Protein AF-A0A2J6RUK3-F1 (afdb_monomer_lite)

Secondary structure (DSSP, 8-state):
-----SSTTTTTHHHHHHHHTTS---SSHHHH-GGGTT---SPPS-GGG----HHHHHHHHHHHHEEEETTEEEES-GGGB-TT--HHHHHHHHHTT--SSSSS--SSPB---HHHHHHHS-S-PPPPTT-HHHHHHHIIIIIHHHHHHHHHS--S---PPPHHHH---TT-HHHHHTHHHHHHHHHHHHHHHHHHHHHHHHHHHHHHHHHHHHHHHHHHHHHHHHHHHHHHT--HHHHHHHHHHHHH-S--------------------

pLDDT: mean 77.85, std 15.59, range [32.22, 93.81]

Radius of gyration: 31.45 Å; chains: 1; bounding box: 88×43×85 Å

Structure (mmCIF, N/CA/C/O backbone):
data_AF-A0A2J6RUK3-F1
#
_entry.id   AF-A0A2J6RUK3-F1
#
loop_
_atom_site.group_PDB
_atom_site.id
_atom_site.type_symbol
_atom_site.label_atom_id
_atom_site.label_alt_id
_atom_site.label_comp_id
_atom_site.label_asym_id
_atom_site.label_entity_id
_atom_site.label_seq_id
_atom_site.pdbx_PDB_ins_code
_atom_site.Cartn_x
_atom_site.Cartn_y
_atom_site.Cartn_z
_atom_site.occupancy
_atom_site.B_iso_or_equiv
_atom_site.auth_seq_id
_atom_site.auth_comp_id
_atom_site.auth_asym_id
_atom_site.auth_atom_id
_atom_site.pdbx_PDB_model_num
ATOM 1 N N . MET A 1 1 ? -14.364 -22.422 -22.890 1.00 35.06 1 MET A N 1
ATOM 2 C CA . MET A 1 1 ? -13.787 -22.400 -24.252 1.00 35.06 1 MET A CA 1
ATOM 3 C C . MET A 1 1 ? -12.376 -21.847 -24.161 1.00 35.06 1 MET A C 1
ATOM 5 O O . MET A 1 1 ? -12.194 -20.772 -23.613 1.00 35.06 1 MET A O 1
ATOM 9 N N . ARG A 1 2 ? -11.386 -22.635 -24.589 1.00 38.06 2 ARG A N 1
ATOM 10 C CA . ARG A 1 2 ? -9.957 -22.298 -24.569 1.00 38.06 2 ARG A CA 1
ATOM 11 C C . ARG A 1 2 ? -9.641 -21.378 -25.752 1.00 38.06 2 ARG A C 1
ATOM 13 O O . ARG A 1 2 ? -9.783 -21.828 -26.883 1.00 38.06 2 ARG A O 1
ATOM 20 N N . MET A 1 3 ? -9.160 -20.160 -25.508 1.00 32.22 3 MET A N 1
ATOM 21 C CA . MET A 1 3 ? -8.346 -19.439 -26.491 1.00 32.22 3 MET A CA 1
ATOM 22 C C . MET A 1 3 ? -6.883 -19.609 -26.096 1.00 32.22 3 MET A C 1
ATOM 24 O O . MET A 1 3 ? -6.416 -19.094 -25.085 1.00 32.22 3 MET A O 1
ATOM 28 N N . LYS A 1 4 ? -6.206 -20.446 -26.877 1.00 44.91 4 LYS A N 1
ATOM 29 C CA . LYS A 1 4 ? -4.791 -20.776 -26.799 1.00 44.91 4 LYS A CA 1
ATOM 30 C C . LYS A 1 4 ? -4.083 -20.004 -27.924 1.00 44.91 4 LYS A C 1
ATOM 32 O O . LYS A 1 4 ? -4.378 -20.258 -29.082 1.00 44.91 4 LYS A O 1
ATOM 37 N N . TYR A 1 5 ? -3.144 -19.138 -27.532 1.00 50.84 5 TYR A N 1
ATOM 38 C CA . TYR A 1 5 ? -2.054 -18.524 -28.316 1.00 50.84 5 TYR A CA 1
ATOM 39 C C . TYR A 1 5 ? -2.397 -17.426 -29.341 1.00 50.84 5 TYR A C 1
ATOM 41 O O . TYR A 1 5 ? -3.080 -17.661 -30.331 1.00 50.84 5 TYR A O 1
ATOM 49 N N . PRO A 1 6 ? -1.777 -16.245 -29.144 1.00 43.47 6 PRO A N 1
ATOM 50 C CA . PRO A 1 6 ? -0.781 -15.794 -30.124 1.00 43.47 6 PRO A CA 1
ATOM 51 C C . PRO A 1 6 ? 0.589 -15.438 -29.506 1.00 43.47 6 PRO A C 1
ATOM 53 O O . PRO A 1 6 ? 1.409 -14.810 -30.159 1.00 43.47 6 PRO A O 1
ATOM 56 N N . PHE A 1 7 ? 0.880 -15.849 -28.265 1.00 47.09 7 PHE A N 1
ATOM 57 C CA . PHE A 1 7 ? 2.171 -15.545 -27.614 1.00 47.09 7 PHE A CA 1
ATOM 58 C C . PHE A 1 7 ? 3.307 -16.528 -27.955 1.00 47.09 7 PHE A C 1
ATOM 60 O O . PHE A 1 7 ? 4.478 -16.223 -27.755 1.00 47.09 7 PHE A O 1
ATOM 67 N N . ALA A 1 8 ? 2.987 -17.704 -28.507 1.00 43.88 8 ALA A N 1
ATOM 68 C CA . ALA A 1 8 ? 3.994 -18.716 -28.840 1.00 43.88 8 ALA A CA 1
ATOM 69 C C . ALA A 1 8 ? 4.833 -18.357 -30.081 1.00 43.88 8 ALA A C 1
ATOM 71 O O . ALA A 1 8 ? 5.965 -18.816 -30.198 1.00 43.88 8 ALA A O 1
ATOM 72 N N . LEU A 1 9 ? 4.319 -17.506 -30.980 1.00 41.09 9 LEU A N 1
ATOM 73 C CA . LEU A 1 9 ? 5.070 -17.080 -32.166 1.00 41.09 9 LEU A CA 1
ATOM 74 C C . LEU A 1 9 ? 6.156 -16.041 -31.823 1.00 41.09 9 LEU A C 1
ATOM 76 O O . LEU A 1 9 ? 7.163 -15.965 -32.517 1.00 41.09 9 LEU A O 1
ATOM 80 N N . LEU A 1 10 ? 6.000 -15.299 -30.718 1.00 48.12 10 LEU A N 1
ATOM 81 C CA . LEU A 1 10 ? 7.016 -14.356 -30.234 1.00 48.12 10 LEU A CA 1
ATOM 82 C C . LEU A 1 10 ? 8.183 -15.057 -29.511 1.00 48.12 10 LEU A C 1
ATOM 84 O O . LEU A 1 10 ? 9.286 -14.524 -29.464 1.00 48.12 10 LEU A O 1
ATOM 88 N N . LEU A 1 11 ? 7.963 -16.270 -28.988 1.00 45.72 11 LEU A N 1
ATOM 89 C CA . LEU A 1 11 ? 8.985 -17.067 -28.291 1.00 45.72 11 LEU A CA 1
ATOM 90 C C . LEU A 1 11 ? 9.885 -17.883 -29.230 1.00 45.72 11 LEU A C 1
ATOM 92 O O . LEU A 1 11 ? 10.925 -18.376 -28.804 1.00 45.72 11 LEU A O 1
ATOM 96 N N . LEU A 1 12 ? 9.517 -18.037 -30.504 1.00 41.25 12 LEU A N 1
ATOM 97 C CA . LEU A 1 12 ? 10.415 -18.647 -31.492 1.00 41.25 12 LEU A CA 1
ATOM 98 C C . LEU A 1 12 ? 11.393 -17.628 -32.089 1.00 41.25 12 LEU A C 1
ATOM 100 O O . LEU A 1 12 ? 12.483 -18.020 -32.485 1.00 41.25 12 LEU A O 1
ATOM 104 N N . LEU A 1 13 ? 11.071 -16.331 -32.039 1.00 43.88 13 LEU A N 1
ATOM 105 C CA . LEU A 1 13 ? 12.010 -15.253 -32.372 1.00 43.88 13 LEU A CA 1
ATOM 106 C C . LEU A 1 13 ? 13.007 -14.943 -31.239 1.00 43.88 13 LEU A C 1
ATOM 108 O O . LEU A 1 13 ? 14.009 -14.278 -31.479 1.00 43.88 13 LEU A O 1
ATOM 112 N N . SER A 1 14 ? 12.780 -15.427 -30.010 1.00 48.56 14 SER A N 1
ATOM 113 C CA . SER A 1 14 ? 13.697 -15.179 -28.887 1.00 48.56 14 SER A CA 1
ATOM 114 C C . SER A 1 14 ? 14.868 -16.161 -28.809 1.00 48.56 14 SER A C 1
ATOM 116 O O . SER A 1 14 ? 15.871 -15.846 -28.176 1.00 48.56 14 SER A O 1
ATOM 118 N N . ARG A 1 15 ? 14.791 -17.331 -29.463 1.00 44.47 15 ARG A N 1
ATOM 119 C CA . ARG A 1 15 ? 15.920 -18.281 -29.499 1.00 44.47 15 ARG A CA 1
ATOM 120 C C . ARG A 1 15 ? 17.049 -17.817 -30.419 1.00 44.47 15 ARG A C 1
ATOM 122 O O . ARG A 1 15 ? 18.208 -17.964 -30.045 1.00 44.47 15 ARG A O 1
ATOM 129 N N . ASP A 1 16 ? 16.723 -17.181 -31.542 1.00 40.62 16 ASP A N 1
ATOM 130 C CA . ASP A 1 16 ? 17.728 -16.610 -32.453 1.00 40.62 16 ASP A CA 1
ATOM 131 C C . ASP A 1 16 ? 18.355 -15.312 -31.911 1.00 40.62 16 ASP A C 1
ATOM 133 O O . ASP A 1 16 ? 19.470 -14.952 -32.286 1.00 40.62 16 ASP A O 1
ATOM 137 N N . ALA A 1 17 ? 17.699 -14.640 -30.957 1.00 45.25 17 ALA A N 1
ATOM 138 C CA . ALA A 1 17 ? 18.266 -13.476 -30.274 1.00 45.25 17 ALA A CA 1
ATOM 139 C C . ALA A 1 17 ? 19.460 -13.839 -29.366 1.00 45.25 17 ALA A C 1
ATOM 141 O O . ALA A 1 17 ? 20.349 -13.015 -29.152 1.00 45.25 17 ALA A O 1
ATOM 142 N N . VAL A 1 18 ? 19.533 -15.083 -28.871 1.00 46.75 18 VAL A N 1
ATOM 143 C CA . VAL A 1 18 ? 20.614 -15.532 -27.973 1.00 46.75 18 VAL A CA 1
ATOM 144 C C . VAL A 1 18 ? 21.947 -15.691 -28.708 1.00 46.75 18 VAL A C 1
ATOM 146 O O . VAL A 1 18 ? 22.994 -15.403 -28.137 1.00 46.75 18 VAL A O 1
ATOM 149 N N . ALA A 1 19 ? 21.932 -16.060 -29.991 1.00 42.09 19 ALA A N 1
ATOM 150 C CA . ALA A 1 19 ? 23.156 -16.144 -30.792 1.00 42.09 19 ALA A CA 1
ATOM 151 C C . ALA A 1 19 ? 23.713 -14.761 -31.194 1.00 42.09 19 ALA A C 1
ATOM 153 O O . ALA A 1 19 ? 24.894 -14.648 -31.515 1.00 42.09 19 ALA A O 1
ATOM 154 N N . LEU A 1 20 ? 22.892 -13.703 -31.142 1.00 45.34 20 LEU A N 1
ATOM 155 C CA . LEU A 1 20 ? 23.306 -12.325 -31.438 1.00 45.34 20 LEU A CA 1
ATOM 156 C C . LEU A 1 20 ? 23.803 -11.549 -30.207 1.00 45.34 20 LEU A C 1
ATOM 158 O O . LEU A 1 20 ? 24.512 -10.561 -30.373 1.00 45.34 20 LEU A O 1
ATOM 162 N N . LEU A 1 21 ? 23.515 -12.010 -28.984 1.00 51.34 21 LEU A N 1
ATOM 163 C CA . LEU A 1 21 ? 23.925 -11.343 -27.736 1.00 51.34 21 LEU A CA 1
ATOM 164 C C . LEU A 1 21 ? 25.445 -11.350 -27.479 1.00 51.34 21 LEU A C 1
ATOM 166 O O . LEU A 1 21 ? 25.917 -10.603 -26.627 1.00 51.34 21 LEU A O 1
ATOM 170 N N . HIS A 1 22 ? 26.216 -12.152 -28.222 1.00 50.59 22 HIS A N 1
ATOM 171 C CA . HIS A 1 22 ? 27.676 -12.231 -28.089 1.00 50.59 22 HIS A CA 1
ATOM 172 C C . HIS A 1 22 ? 28.445 -11.358 -29.105 1.00 50.59 22 HIS A C 1
ATOM 174 O O . HIS A 1 22 ? 29.666 -11.223 -29.000 1.00 50.59 22 HIS A O 1
ATOM 180 N N . ASN A 1 23 ? 27.751 -10.740 -30.070 1.00 54.28 23 ASN A N 1
ATOM 181 C CA . ASN A 1 23 ? 28.336 -9.776 -31.005 1.00 54.28 23 ASN A CA 1
ATOM 182 C C . ASN A 1 23 ? 27.990 -8.358 -30.533 1.00 54.28 23 ASN A C 1
ATOM 184 O O . ASN A 1 23 ? 26.964 -7.796 -30.911 1.00 54.28 23 ASN A O 1
ATOM 188 N N . GLY A 1 24 ? 28.846 -7.804 -29.670 1.00 61.97 24 GLY A N 1
ATOM 189 C CA . GLY A 1 24 ? 28.684 -6.499 -29.023 1.00 61.97 24 GLY A CA 1
ATOM 190 C C . GLY A 1 24 ? 28.687 -5.315 -29.990 1.00 61.97 24 GLY A C 1
ATOM 191 O O . GLY A 1 24 ? 29.694 -4.628 -30.141 1.00 61.97 24 GLY A O 1
ATOM 192 N N . ASN A 1 25 ? 27.549 -5.060 -30.631 1.00 79.88 25 ASN A N 1
ATOM 193 C CA . ASN A 1 25 ? 27.313 -3.845 -31.401 1.00 79.88 25 ASN A CA 1
ATOM 194 C C . ASN A 1 25 ? 25.911 -3.286 -31.132 1.00 79.88 25 ASN A C 1
ATOM 196 O O . ASN A 1 25 ? 25.139 -3.027 -32.055 1.00 79.88 25 ASN A O 1
ATOM 200 N N . PHE A 1 26 ? 25.560 -3.143 -29.853 1.00 82.38 26 PHE A N 1
ATOM 201 C CA . PHE A 1 26 ? 24.351 -2.419 -29.471 1.00 82.38 26 PHE A CA 1
ATOM 202 C C . PHE A 1 26 ? 24.568 -0.922 -29.697 1.00 82.38 26 PHE A C 1
ATOM 204 O O . PHE A 1 26 ? 25.650 -0.399 -29.427 1.00 82.38 26 PHE A O 1
ATOM 211 N N . THR A 1 27 ? 23.546 -0.222 -30.183 1.00 82.38 27 THR A N 1
ATOM 212 C CA . THR A 1 27 ? 23.566 1.246 -30.301 1.00 82.38 27 THR A CA 1
ATOM 213 C C . THR A 1 27 ? 22.721 1.897 -29.215 1.00 82.38 27 THR A C 1
ATOM 215 O O . THR A 1 27 ? 23.032 2.994 -28.753 1.00 82.38 27 THR A O 1
ATOM 218 N N . THR A 1 28 ? 21.688 1.193 -28.752 1.00 84.94 28 THR A N 1
ATOM 219 C CA . THR A 1 28 ? 20.790 1.624 -27.682 1.00 84.94 28 THR A CA 1
ATOM 220 C C . THR A 1 28 ? 20.489 0.476 -26.710 1.00 84.94 28 THR A C 1
ATOM 222 O O . THR A 1 28 ? 20.535 -0.690 -27.109 1.00 84.94 28 THR A O 1
ATOM 225 N N . PRO A 1 29 ? 20.133 0.757 -25.440 1.00 84.25 29 PRO A N 1
ATOM 226 C CA . PRO A 1 29 ? 19.713 -0.284 -24.494 1.00 84.25 29 PRO A CA 1
ATOM 227 C C . PRO A 1 29 ? 18.507 -1.102 -24.984 1.00 84.25 29 PRO A C 1
ATOM 229 O O . PRO A 1 29 ? 18.387 -2.281 -24.659 1.00 84.25 29 PRO A O 1
ATOM 232 N N . SER A 1 30 ? 17.639 -0.502 -25.807 1.00 83.88 30 SER A N 1
ATOM 233 C CA . SER A 1 30 ? 16.503 -1.183 -26.438 1.00 83.88 30 SER A CA 1
ATOM 234 C C . SER A 1 30 ? 16.897 -2.245 -27.467 1.00 83.88 30 SER A C 1
ATOM 236 O O . SER A 1 30 ? 16.097 -3.141 -27.723 1.00 83.88 30 SER A O 1
ATOM 238 N N . ASP A 1 31 ? 18.111 -2.181 -28.025 1.00 83.25 31 ASP A N 1
ATOM 239 C CA . ASP A 1 31 ? 18.618 -3.210 -28.944 1.00 83.25 31 ASP A CA 1
ATOM 240 C C . ASP A 1 31 ? 18.957 -4.503 -28.187 1.00 83.25 31 ASP A C 1
ATOM 242 O O . ASP A 1 31 ? 18.759 -5.602 -28.700 1.00 83.25 31 ASP A O 1
ATOM 246 N N . ALA A 1 32 ? 19.450 -4.370 -26.950 1.00 80.62 32 ALA A N 1
ATOM 247 C CA . ALA A 1 32 ? 19.745 -5.498 -26.069 1.00 80.62 32 ALA A CA 1
ATOM 248 C C . ALA A 1 32 ? 18.488 -6.000 -25.341 1.00 80.62 32 ALA A C 1
ATOM 250 O O . ALA A 1 32 ? 18.331 -7.199 -25.114 1.00 80.62 32 ALA A O 1
ATOM 251 N N . ILE A 1 33 ? 17.585 -5.084 -24.977 1.00 85.06 33 ILE A N 1
ATOM 252 C CA . ILE A 1 33 ? 16.366 -5.390 -24.233 1.00 85.06 33 ILE A CA 1
ATOM 253 C C . ILE A 1 33 ? 15.152 -4.946 -25.060 1.00 85.06 33 ILE A C 1
ATOM 255 O O . ILE A 1 33 ? 14.731 -3.791 -24.971 1.00 85.06 33 ILE A O 1
ATOM 259 N N . PRO A 1 34 ? 14.513 -5.852 -25.822 1.00 81.12 34 PRO A N 1
ATOM 260 C CA . PRO A 1 34 ? 13.440 -5.473 -26.745 1.00 81.12 34 PRO A CA 1
ATOM 261 C C . PRO A 1 34 ? 12.208 -4.895 -26.032 1.00 81.12 34 PRO A C 1
ATOM 263 O O . PRO A 1 34 ? 11.437 -4.148 -26.626 1.00 81.12 34 PRO A O 1
ATOM 266 N N . GLN A 1 35 ? 12.025 -5.194 -24.743 1.00 81.31 35 GLN A N 1
ATOM 267 C CA . GLN A 1 35 ? 10.942 -4.643 -23.919 1.00 81.31 35 GLN A CA 1
ATOM 268 C C . GLN A 1 35 ? 11.135 -3.156 -23.575 1.00 81.31 35 GLN A C 1
ATOM 270 O O . GLN A 1 35 ? 10.177 -2.510 -23.155 1.00 81.31 35 GLN A O 1
ATOM 275 N N . LEU A 1 36 ? 12.340 -2.601 -23.764 1.00 82.88 36 LEU A N 1
ATOM 276 C CA . LEU A 1 36 ? 12.611 -1.167 -23.617 1.00 82.88 36 LEU A CA 1
ATOM 277 C C . LEU A 1 36 ? 12.242 -0.370 -24.883 1.00 82.88 36 LEU A C 1
ATOM 279 O O . LEU A 1 36 ? 12.203 0.863 -24.848 1.00 82.88 36 LEU A O 1
ATOM 283 N N . ALA A 1 37 ? 11.950 -1.040 -26.003 1.00 81.31 37 ALA A N 1
ATOM 284 C CA . ALA A 1 37 ? 11.564 -0.366 -27.236 1.00 81.31 37 ALA A CA 1
ATOM 285 C C . ALA A 1 37 ? 10.202 0.337 -27.073 1.00 81.31 37 ALA A C 1
ATOM 287 O O . ALA A 1 37 ? 9.188 -0.286 -26.766 1.00 81.31 37 ALA A O 1
ATOM 288 N N . GLY A 1 38 ? 10.172 1.655 -27.296 1.00 76.88 38 GLY A N 1
ATOM 289 C CA . GLY A 1 38 ? 8.941 2.456 -27.233 1.00 76.88 38 GLY A CA 1
ATOM 290 C C . GLY A 1 38 ? 8.531 2.927 -25.832 1.00 76.88 38 GLY A C 1
ATOM 291 O O . GLY A 1 38 ? 7.418 3.430 -25.665 1.00 76.88 38 GLY A O 1
ATOM 292 N N . VAL A 1 39 ? 9.409 2.807 -24.831 1.00 80.25 39 VAL A N 1
ATOM 293 C CA . VAL A 1 39 ? 9.177 3.367 -23.490 1.00 80.25 39 VAL A CA 1
ATOM 294 C C . VAL A 1 39 ? 9.088 4.892 -23.574 1.00 80.25 39 VAL A C 1
ATOM 296 O O . VAL A 1 39 ? 9.999 5.572 -24.046 1.00 80.25 39 VAL A O 1
ATOM 299 N N . SER A 1 40 ? 7.973 5.454 -23.102 1.00 74.38 40 SER A N 1
ATOM 300 C CA . SER A 1 40 ? 7.792 6.906 -23.055 1.00 74.38 40 SER A CA 1
ATOM 301 C C . SER A 1 40 ? 8.661 7.513 -21.955 1.00 74.38 40 SER A C 1
ATOM 303 O O . SER A 1 40 ? 8.355 7.373 -20.772 1.00 74.38 40 SER A O 1
ATOM 305 N N . LEU A 1 41 ? 9.684 8.277 -22.345 1.00 72.19 41 LEU A N 1
ATOM 306 C CA . LEU A 1 41 ? 10.514 9.062 -21.421 1.00 72.19 41 LEU A CA 1
ATOM 307 C C . LEU A 1 41 ? 9.831 10.352 -20.929 1.00 72.19 41 LEU A C 1
ATOM 309 O O . LEU A 1 41 ? 10.367 11.062 -20.075 1.00 72.19 41 LEU A O 1
ATOM 313 N N . ALA A 1 42 ? 8.644 10.687 -21.435 1.00 72.25 42 ALA A N 1
ATOM 314 C CA . ALA A 1 42 ? 7.920 11.860 -20.959 1.00 72.25 42 ALA A CA 1
ATOM 315 C C . ALA A 1 42 ? 7.335 11.602 -19.555 1.00 72.25 42 ALA A C 1
ATOM 317 O O . ALA A 1 42 ? 6.731 10.547 -19.340 1.00 72.25 42 ALA A O 1
ATOM 318 N N . PRO A 1 43 ? 7.499 12.531 -18.593 1.00 69.56 43 PRO A N 1
ATOM 319 C CA . PRO A 1 43 ? 6.838 12.427 -17.297 1.00 69.56 43 PRO A CA 1
ATOM 320 C C . PRO A 1 43 ? 5.306 12.489 -17.459 1.00 69.56 43 PRO A C 1
ATOM 322 O O . PRO A 1 43 ? 4.801 13.056 -18.439 1.00 69.56 43 PRO A O 1
ATOM 325 N N . PRO A 1 44 ? 4.540 11.916 -16.515 1.00 71.25 44 PRO A N 1
ATOM 326 C CA . PRO A 1 44 ? 3.085 11.949 -16.565 1.00 71.25 44 PRO A CA 1
ATOM 327 C C . PRO A 1 44 ? 2.571 13.395 -16.540 1.00 71.25 44 PRO A C 1
ATOM 329 O O . PRO A 1 44 ? 2.933 14.187 -15.675 1.00 71.25 44 PRO A O 1
ATOM 332 N N . ARG A 1 45 ? 1.689 13.739 -17.490 1.00 67.62 45 ARG A N 1
ATOM 333 C CA . ARG A 1 45 ? 1.165 15.110 -17.651 1.00 67.62 45 ARG A CA 1
ATOM 334 C C . ARG A 1 45 ? 0.275 15.565 -16.486 1.00 67.62 45 ARG A C 1
ATOM 336 O O . ARG A 1 45 ? 0.191 16.763 -16.237 1.00 67.62 45 ARG A O 1
ATOM 343 N N . HIS A 1 46 ? -0.368 14.633 -15.769 1.00 77.00 46 HIS A N 1
ATOM 344 C CA . HIS A 1 46 ? -1.296 14.940 -14.672 1.00 77.00 46 HIS A CA 1
ATOM 345 C C . HIS A 1 46 ? -1.244 13.895 -13.537 1.00 77.00 46 HIS A C 1
ATOM 347 O O . HIS A 1 46 ? -2.004 12.923 -13.560 1.00 77.00 46 HIS A O 1
ATOM 353 N N . PRO A 1 47 ? -0.406 14.091 -12.504 1.00 73.56 47 PRO A N 1
ATOM 354 C CA . PRO A 1 47 ? -0.219 13.099 -11.439 1.00 73.56 47 PRO A CA 1
ATOM 355 C C . PRO A 1 47 ? -1.474 12.837 -10.589 1.00 73.56 47 PRO A C 1
ATOM 357 O O . PRO A 1 47 ? -1.676 11.722 -10.114 1.00 73.56 47 PRO A O 1
ATOM 360 N N . GLY A 1 48 ? -2.361 13.827 -10.433 1.00 76.44 48 GLY A N 1
ATOM 361 C CA . GLY A 1 48 ? -3.579 13.688 -9.620 1.00 76.44 48 GLY A CA 1
ATOM 362 C C . GLY A 1 48 ? -4.672 12.791 -10.221 1.00 76.44 48 GLY A C 1
ATOM 363 O O . GLY A 1 48 ? -5.528 12.296 -9.491 1.00 76.44 48 GLY A O 1
ATOM 364 N N . LEU A 1 49 ? -4.644 12.544 -11.536 1.00 79.06 49 LEU A N 1
ATOM 365 C CA . LEU A 1 49 ? -5.679 11.778 -12.251 1.00 79.06 49 LEU A CA 1
ATOM 366 C C . LEU A 1 49 ? -5.443 10.256 -12.246 1.00 79.06 49 LEU A C 1
ATOM 368 O O . LEU A 1 49 ? -6.228 9.513 -12.842 1.00 79.06 49 LEU A O 1
ATOM 372 N N . GLY A 1 50 ? -4.376 9.787 -11.588 1.00 72.06 50 GLY A N 1
ATOM 373 C CA . GLY A 1 50 ? -4.106 8.357 -11.431 1.00 72.06 50 GLY A CA 1
ATOM 374 C C . GLY A 1 50 ? -3.791 7.660 -12.753 1.00 72.06 50 GLY A C 1
ATOM 375 O O . GLY A 1 50 ? -4.434 6.679 -13.115 1.00 72.06 50 GLY A O 1
ATOM 376 N N . THR A 1 51 ? -2.851 8.195 -13.531 1.00 72.94 51 THR A N 1
ATOM 377 C CA . THR A 1 51 ? -2.455 7.627 -14.832 1.00 72.94 51 THR A CA 1
ATOM 378 C C . THR A 1 51 ? -1.111 6.905 -14.777 1.00 72.94 51 THR A C 1
ATOM 380 O O . THR A 1 51 ? -0.460 6.756 -15.811 1.00 72.94 51 THR A O 1
ATOM 383 N N . MET A 1 52 ? -0.650 6.500 -13.589 1.00 84.00 52 MET A N 1
ATOM 384 C CA . MET A 1 52 ? 0.631 5.810 -13.476 1.00 84.00 52 MET A CA 1
ATOM 385 C C . MET A 1 52 ? 0.503 4.382 -14.012 1.00 84.00 52 MET A C 1
ATOM 387 O O . MET A 1 52 ? -0.439 3.662 -13.686 1.00 84.00 52 MET A O 1
ATOM 391 N N . ASN A 1 53 ? 1.476 3.974 -14.821 1.00 85.69 53 ASN A N 1
ATOM 392 C CA . ASN A 1 53 ? 1.658 2.592 -15.238 1.00 85.69 53 ASN A CA 1
ATOM 393 C C . ASN A 1 53 ? 2.962 2.090 -14.604 1.00 85.69 53 ASN A C 1
ATOM 395 O O . ASN A 1 53 ? 4.042 2.505 -15.030 1.00 85.69 53 ASN A O 1
ATOM 399 N N . ILE A 1 54 ? 2.860 1.238 -13.576 1.00 84.69 54 ILE A N 1
ATOM 400 C CA . ILE A 1 54 ? 4.020 0.744 -12.813 1.00 84.69 54 ILE A CA 1
ATOM 401 C C . ILE A 1 54 ? 4.986 -0.011 -13.727 1.00 84.69 54 ILE A C 1
ATOM 403 O O . ILE A 1 54 ? 6.196 0.163 -13.607 1.00 84.69 54 ILE A O 1
ATOM 407 N N . THR A 1 55 ? 4.476 -0.781 -14.691 1.00 86.19 55 THR A N 1
ATOM 408 C CA . THR A 1 55 ? 5.317 -1.495 -15.658 1.00 86.19 55 THR A CA 1
ATOM 409 C C . THR A 1 55 ? 6.153 -0.519 -16.479 1.00 86.19 55 THR A C 1
ATOM 411 O O . THR A 1 55 ? 7.360 -0.700 -16.593 1.00 86.19 55 THR A O 1
ATOM 414 N N . ASN A 1 56 ? 5.551 0.562 -16.981 1.00 87.38 56 ASN A N 1
ATOM 415 C CA . ASN A 1 56 ? 6.280 1.590 -17.730 1.00 87.38 56 ASN A CA 1
ATOM 416 C C . ASN A 1 56 ? 7.320 2.317 -16.857 1.00 87.38 56 ASN A C 1
ATOM 418 O O . ASN A 1 56 ? 8.409 2.644 -17.313 1.00 87.38 56 ASN A O 1
ATOM 422 N N . CYS A 1 57 ? 7.001 2.533 -15.582 1.00 88.50 57 CYS A N 1
ATOM 423 C CA . CYS A 1 57 ? 7.919 3.114 -14.608 1.00 88.50 57 CYS A CA 1
ATOM 424 C C . CYS A 1 57 ? 9.132 2.231 -14.318 1.00 88.50 57 CYS A C 1
ATOM 426 O O . CYS A 1 57 ? 10.257 2.723 -14.287 1.00 88.50 57 CYS A O 1
ATOM 428 N N . CYS A 1 58 ? 8.916 0.927 -14.169 1.00 89.25 58 CYS A N 1
ATOM 429 C CA . CYS A 1 58 ? 9.992 -0.043 -14.015 1.00 89.25 58 CYS A CA 1
ATOM 430 C C . CYS A 1 58 ? 10.857 -0.129 -15.283 1.00 89.25 58 CYS A C 1
ATOM 432 O O . CYS A 1 58 ? 12.080 -0.095 -15.196 1.00 89.25 58 CYS A O 1
ATOM 434 N N . LEU A 1 59 ? 10.237 -0.142 -16.470 1.00 90.06 59 LEU A N 1
ATOM 435 C CA . LEU A 1 59 ? 10.960 -0.111 -17.745 1.00 90.06 59 LEU A CA 1
ATOM 436 C C . LEU A 1 59 ? 11.817 1.147 -17.892 1.00 90.06 59 LEU A C 1
ATOM 438 O O . LEU A 1 59 ? 12.954 1.070 -18.340 1.00 90.06 59 LEU A O 1
ATOM 442 N N . ARG A 1 60 ? 11.300 2.301 -17.468 1.00 90.31 60 ARG A N 1
ATOM 443 C CA . ARG A 1 60 ? 12.064 3.547 -17.450 1.00 90.31 60 ARG A CA 1
ATOM 444 C C . ARG A 1 60 ? 13.246 3.487 -16.483 1.00 90.31 60 ARG A C 1
ATOM 446 O O . ARG A 1 60 ? 14.327 3.933 -16.844 1.00 90.31 60 ARG A O 1
ATOM 453 N N . ALA A 1 61 ? 13.052 2.925 -15.291 1.00 90.88 61 ALA A N 1
ATOM 454 C CA . ALA A 1 61 ? 14.139 2.729 -14.335 1.00 90.88 61 ALA A CA 1
ATOM 455 C C . ALA A 1 61 ? 15.239 1.829 -14.923 1.00 90.88 61 ALA A C 1
ATOM 457 O O . ALA A 1 61 ? 16.417 2.122 -14.760 1.00 90.88 61 ALA A O 1
ATOM 458 N N . LEU A 1 62 ? 14.868 0.785 -15.672 1.00 90.00 62 LEU A N 1
ATOM 459 C CA . LEU A 1 62 ? 15.824 -0.056 -16.398 1.00 90.00 62 LEU A CA 1
ATOM 460 C C . LEU A 1 62 ? 16.567 0.707 -17.500 1.00 90.00 62 LEU A C 1
ATOM 462 O O . LEU A 1 62 ? 17.769 0.514 -17.660 1.00 90.00 62 LEU A O 1
ATOM 466 N N . THR A 1 63 ? 15.882 1.579 -18.244 1.00 90.62 63 THR A N 1
ATOM 467 C CA . THR A 1 63 ? 16.530 2.436 -19.248 1.00 90.62 63 THR A CA 1
ATOM 468 C C . THR A 1 63 ? 17.579 3.350 -18.618 1.00 90.62 63 THR A C 1
ATOM 470 O O . THR A 1 63 ? 18.642 3.525 -19.200 1.00 90.62 63 THR A O 1
ATOM 473 N N . ASP A 1 64 ? 17.307 3.903 -17.434 1.00 90.06 64 ASP A N 1
ATOM 474 C CA . ASP A 1 64 ? 18.258 4.762 -16.718 1.00 90.06 64 ASP A CA 1
ATOM 475 C C . ASP A 1 64 ? 19.387 3.944 -16.049 1.00 90.06 64 ASP A C 1
ATOM 477 O O . ASP A 1 64 ? 20.509 4.430 -15.898 1.00 90.06 64 ASP A O 1
ATOM 481 N N . ALA A 1 65 ? 19.120 2.685 -15.680 1.00 90.75 65 ALA A N 1
ATOM 482 C CA . ALA A 1 65 ? 20.099 1.787 -15.070 1.00 90.75 65 ALA A CA 1
ATOM 483 C C . ALA A 1 65 ? 21.181 1.316 -16.056 1.00 90.75 65 ALA A C 1
ATOM 485 O O . ALA A 1 65 ? 22.328 1.104 -15.652 1.00 90.75 65 ALA A O 1
ATOM 486 N N . PHE A 1 66 ? 20.841 1.148 -17.337 1.00 90.31 66 PHE A N 1
ATOM 487 C CA . PHE A 1 66 ? 21.743 0.623 -18.362 1.00 90.31 66 PHE A CA 1
ATOM 488 C C . PHE A 1 66 ? 22.140 1.683 -19.393 1.00 90.31 66 PHE A C 1
ATOM 490 O O . PHE A 1 66 ? 21.302 2.343 -19.995 1.00 90.31 66 PHE A O 1
ATOM 497 N N . ALA A 1 67 ? 23.435 1.773 -19.682 1.00 90.56 67 ALA A N 1
ATOM 498 C CA . ALA A 1 67 ? 23.972 2.549 -20.793 1.00 90.56 67 ALA A CA 1
ATOM 499 C C . ALA A 1 67 ? 24.755 1.638 -21.738 1.00 90.56 67 ALA A C 1
ATOM 501 O O . ALA A 1 67 ? 25.273 0.594 -21.343 1.00 90.56 67 ALA A O 1
ATOM 502 N N . VAL A 1 68 ? 24.869 2.040 -22.999 1.00 88.62 68 VAL A N 1
ATOM 503 C CA . VAL A 1 68 ? 25.703 1.330 -23.968 1.00 88.62 68 VAL A CA 1
ATOM 504 C C . VAL A 1 68 ? 27.041 2.050 -24.086 1.00 88.62 68 VAL A C 1
ATOM 506 O O . VAL A 1 68 ? 27.081 3.236 -24.409 1.00 88.62 68 VAL A O 1
ATOM 509 N N . GLN A 1 69 ? 28.138 1.340 -23.825 1.00 87.19 69 GLN A N 1
ATOM 510 C CA . GLN A 1 69 ? 29.500 1.845 -23.996 1.00 87.19 69 GLN A CA 1
ATOM 511 C C . GLN A 1 69 ? 30.285 0.885 -24.889 1.00 87.19 69 GLN A C 1
ATOM 513 O O . GLN A 1 69 ? 30.365 -0.309 -24.612 1.00 87.19 69 GLN A O 1
ATOM 518 N N . ASN A 1 70 ? 30.870 1.405 -25.972 1.00 85.56 70 ASN A N 1
ATOM 519 C CA . ASN A 1 70 ? 31.671 0.629 -26.930 1.00 85.56 70 ASN A CA 1
ATOM 520 C C . ASN A 1 70 ? 30.950 -0.613 -27.499 1.00 85.56 70 ASN A C 1
ATOM 522 O O . ASN A 1 70 ? 31.583 -1.639 -27.723 1.00 85.56 70 ASN A O 1
ATOM 526 N N . GLY A 1 71 ? 29.630 -0.531 -27.701 1.00 82.38 71 GLY A N 1
ATOM 527 C CA . GLY A 1 71 ? 28.821 -1.636 -28.230 1.00 82.38 71 GLY A CA 1
ATOM 528 C C . GLY A 1 71 ? 28.385 -2.680 -27.195 1.00 82.38 71 GLY A C 1
ATOM 529 O O . GLY A 1 71 ? 27.651 -3.600 -27.552 1.00 82.38 71 GLY A O 1
ATOM 530 N N . TYR A 1 72 ? 28.774 -2.523 -25.924 1.00 84.56 72 TYR A N 1
ATOM 531 C CA . TYR A 1 72 ? 28.400 -3.408 -24.817 1.00 84.56 72 TYR A CA 1
ATOM 532 C C . TYR A 1 72 ? 27.442 -2.723 -23.840 1.00 84.56 72 TYR A C 1
ATOM 534 O O . TYR A 1 72 ? 27.509 -1.511 -23.620 1.00 84.56 72 TYR A O 1
ATOM 542 N N . LEU A 1 73 ? 26.558 -3.517 -23.231 1.00 84.69 73 LEU A N 1
ATOM 543 C CA . LEU A 1 73 ? 25.652 -3.058 -22.181 1.00 84.69 73 LEU A CA 1
ATOM 544 C C . LEU A 1 73 ? 26.421 -2.939 -20.858 1.00 84.69 73 LEU A C 1
ATOM 546 O O . LEU A 1 73 ? 26.967 -3.921 -20.358 1.00 84.69 73 LEU A O 1
ATOM 550 N N . VAL A 1 74 ? 26.448 -1.742 -20.285 1.00 88.38 74 VAL A N 1
ATOM 551 C CA . VAL A 1 74 ? 27.112 -1.432 -19.015 1.00 88.38 74 VAL A CA 1
ATOM 552 C C . VAL A 1 74 ? 26.078 -0.865 -18.047 1.00 88.38 74 VAL A C 1
ATOM 554 O O . VAL A 1 74 ? 25.163 -0.144 -18.442 1.00 88.38 74 VAL A O 1
ATOM 557 N N . ILE A 1 75 ? 26.207 -1.190 -16.761 1.00 89.69 75 ILE A N 1
ATOM 558 C CA . ILE A 1 75 ? 25.373 -0.590 -15.715 1.00 89.69 75 ILE A CA 1
ATOM 559 C C . ILE A 1 75 ? 25.863 0.844 -15.497 1.00 89.69 75 ILE A C 1
ATOM 561 O O . ILE A 1 75 ? 26.993 1.053 -15.058 1.00 89.69 75 ILE A O 1
ATOM 565 N N . SER A 1 76 ? 25.024 1.820 -15.837 1.00 88.25 76 SER A N 1
ATOM 566 C CA . SER A 1 76 ? 25.315 3.245 -15.672 1.00 88.25 76 SER A CA 1
ATOM 567 C C . SER A 1 76 ? 25.147 3.679 -14.222 1.00 88.25 76 SER A C 1
ATOM 569 O O . SER A 1 76 ? 25.987 4.403 -13.692 1.00 88.25 76 SER A O 1
ATOM 571 N N . ASP A 1 77 ? 24.073 3.222 -13.577 1.00 87.56 77 ASP A N 1
ATOM 572 C CA . ASP A 1 77 ? 23.779 3.529 -12.182 1.00 87.56 77 ASP A CA 1
ATOM 573 C C . ASP A 1 77 ? 23.399 2.240 -11.428 1.00 87.56 77 ASP A C 1
ATOM 575 O O . ASP A 1 77 ? 22.321 1.676 -11.648 1.00 87.56 77 ASP A O 1
ATOM 579 N N . PRO A 1 78 ? 24.274 1.744 -10.532 1.00 85.69 78 PRO A N 1
ATOM 580 C CA . PRO A 1 78 ? 24.030 0.512 -9.794 1.00 85.69 78 PRO A CA 1
ATOM 581 C C . PRO A 1 78 ? 22.952 0.664 -8.715 1.00 85.69 78 PRO A C 1
ATOM 583 O O . PRO A 1 78 ? 22.505 -0.345 -8.180 1.00 85.69 78 PRO A O 1
ATOM 586 N N . SER A 1 79 ? 22.517 1.885 -8.378 1.00 87.69 79 SER A N 1
ATOM 587 C CA . SER A 1 79 ? 21.486 2.105 -7.355 1.00 87.69 79 SER A CA 1
ATOM 588 C C . SER A 1 79 ? 20.111 1.564 -7.758 1.00 87.69 79 SER A C 1
ATOM 590 O O . SER A 1 79 ? 19.285 1.282 -6.886 1.00 87.69 79 SER A O 1
ATOM 592 N N . PHE A 1 80 ? 19.887 1.368 -9.061 1.00 88.56 80 PHE A N 1
ATOM 593 C CA . PHE A 1 80 ? 18.640 0.823 -9.587 1.00 88.56 80 PHE A CA 1
ATOM 594 C C . PHE A 1 80 ? 18.553 -0.705 -9.548 1.00 88.56 80 PHE A C 1
ATOM 596 O O . PHE A 1 80 ? 17.476 -1.258 -9.764 1.00 88.56 80 PHE A O 1
ATOM 603 N N . LEU A 1 81 ? 19.656 -1.404 -9.282 1.00 88.75 81 LEU A N 1
ATOM 604 C CA . LEU A 1 81 ? 19.731 -2.864 -9.337 1.00 88.75 81 LEU A CA 1
ATOM 605 C C . LEU A 1 81 ? 20.167 -3.440 -7.989 1.00 88.75 81 LEU A C 1
ATOM 607 O O . LEU A 1 81 ? 20.807 -2.780 -7.170 1.00 88.75 81 LEU A O 1
ATOM 611 N N . SER A 1 82 ? 19.835 -4.708 -7.748 1.00 85.00 82 SER A N 1
ATOM 612 C CA . SER A 1 82 ? 20.345 -5.421 -6.577 1.00 85.00 82 SER A CA 1
ATOM 613 C C . SER A 1 82 ? 21.876 -5.548 -6.607 1.00 85.00 82 SER A C 1
ATOM 615 O O . SER A 1 82 ? 22.465 -5.744 -7.678 1.00 85.00 82 SER A O 1
ATOM 617 N N . PRO A 1 83 ? 22.542 -5.474 -5.439 1.00 82.62 83 PRO A N 1
ATOM 618 C CA . PRO A 1 83 ? 23.994 -5.576 -5.358 1.00 82.62 83 PRO A CA 1
ATOM 619 C C . PRO A 1 83 ? 24.470 -6.930 -5.901 1.00 82.62 83 PRO A C 1
ATOM 621 O O . PRO A 1 83 ? 23.926 -7.971 -5.542 1.00 82.62 83 PRO A O 1
ATOM 624 N N . GLY A 1 84 ? 25.487 -6.910 -6.766 1.00 80.38 84 GLY A N 1
ATOM 625 C CA . GLY A 1 84 ? 26.038 -8.112 -7.408 1.00 80.38 84 GLY A CA 1
ATOM 626 C C . GLY A 1 84 ? 25.415 -8.478 -8.761 1.00 80.38 84 GLY A C 1
ATOM 627 O O . GLY A 1 84 ? 25.835 -9.463 -9.361 1.00 80.38 84 GLY A O 1
ATOM 628 N N . THR A 1 85 ? 24.461 -7.692 -9.267 1.00 84.00 85 THR A N 1
ATOM 629 C CA . THR A 1 85 ? 23.914 -7.877 -10.621 1.00 84.00 85 THR A CA 1
ATOM 630 C C . THR A 1 85 ? 24.949 -7.464 -11.667 1.00 84.00 85 THR A C 1
ATOM 632 O O . THR A 1 85 ? 25.414 -6.325 -11.656 1.00 84.00 85 THR A O 1
ATOM 635 N N . THR A 1 86 ? 25.289 -8.361 -12.593 1.00 87.44 86 THR A N 1
ATOM 636 C CA . THR A 1 86 ? 26.087 -8.038 -13.784 1.00 87.44 86 THR A CA 1
ATOM 637 C C . THR A 1 86 ? 25.184 -7.949 -15.021 1.00 87.44 86 THR A C 1
ATOM 639 O O . THR A 1 86 ? 24.115 -8.569 -15.049 1.00 87.44 86 THR A O 1
ATOM 642 N N . PRO A 1 87 ? 25.584 -7.210 -16.074 1.00 84.75 87 PRO A N 1
ATOM 643 C CA . PRO A 1 87 ? 24.839 -7.190 -17.336 1.00 84.75 87 PRO A CA 1
ATOM 644 C C . PRO A 1 87 ? 24.598 -8.601 -17.894 1.00 84.75 87 PRO A C 1
ATOM 646 O O . PRO A 1 87 ? 23.515 -8.907 -18.380 1.00 84.75 87 PRO A O 1
ATOM 649 N N . GLU A 1 88 ? 25.577 -9.493 -17.753 1.00 85.06 88 GLU A N 1
ATOM 650 C CA . GLU A 1 88 ? 25.500 -10.881 -18.217 1.00 85.06 88 GLU A CA 1
ATOM 651 C C . GLU A 1 88 ? 24.511 -11.723 -17.398 1.00 85.06 88 GLU A C 1
ATOM 653 O O . GLU A 1 88 ? 23.705 -12.471 -17.961 1.00 85.06 88 GLU A O 1
ATOM 658 N N . SER A 1 89 ? 24.515 -11.582 -16.065 1.00 85.69 89 SER A N 1
ATOM 659 C CA . SER A 1 89 ? 23.540 -12.271 -15.211 1.00 85.69 89 SER A CA 1
ATOM 660 C C . SER A 1 89 ? 22.119 -11.780 -15.489 1.00 85.69 89 SER A C 1
ATOM 662 O O . SER A 1 89 ? 21.173 -12.560 -15.472 1.00 85.69 89 SER A O 1
ATOM 664 N N . PHE A 1 90 ? 21.969 -10.491 -15.794 1.00 86.38 90 PHE A N 1
ATOM 665 C CA . PHE A 1 90 ? 20.681 -9.904 -16.139 1.00 86.38 90 PHE A CA 1
ATOM 666 C C . PHE A 1 90 ? 20.158 -10.423 -17.487 1.00 86.38 90 PHE A C 1
ATOM 668 O O . PHE A 1 90 ? 19.023 -10.889 -17.581 1.00 86.38 90 PHE A O 1
ATOM 675 N N . LEU A 1 91 ? 20.999 -10.418 -18.524 1.00 84.75 91 LEU A N 1
ATOM 676 C CA . LEU A 1 91 ? 20.632 -10.912 -19.855 1.00 84.75 91 LEU A CA 1
ATOM 677 C C . LEU A 1 91 ? 20.340 -12.422 -19.854 1.00 84.75 91 LEU A C 1
ATOM 679 O O . LEU A 1 91 ? 19.429 -12.882 -20.546 1.00 84.75 91 LEU A O 1
ATOM 683 N N . SER A 1 92 ? 21.059 -13.202 -19.043 1.00 83.94 92 SER A N 1
ATOM 684 C CA . SER A 1 92 ? 20.778 -14.634 -18.887 1.00 83.94 92 SER A CA 1
ATOM 685 C C . SER A 1 92 ? 19.450 -14.900 -18.170 1.00 83.94 92 SER A C 1
ATOM 687 O O . SER A 1 92 ? 18.685 -15.736 -18.653 1.00 83.94 92 SER A O 1
ATOM 689 N N . GLN A 1 93 ? 19.105 -14.157 -17.112 1.00 83.81 93 GLN A N 1
ATOM 690 C CA . GLN A 1 93 ? 17.779 -14.234 -16.469 1.00 83.81 93 GLN A CA 1
ATOM 691 C C . GLN A 1 93 ? 16.651 -13.890 -17.448 1.00 83.81 93 GLN A C 1
ATOM 693 O O . GLN A 1 93 ? 15.674 -14.629 -17.584 1.00 83.81 93 GLN A O 1
ATOM 698 N N . MET A 1 94 ? 16.837 -12.831 -18.234 1.00 81.56 94 MET A N 1
ATOM 699 C CA . MET A 1 94 ? 15.892 -12.459 -19.282 1.00 81.56 94 MET A CA 1
ATOM 700 C C . MET A 1 94 ? 15.673 -13.577 -20.308 1.00 81.56 94 MET A C 1
ATOM 702 O O . MET A 1 94 ? 14.534 -13.836 -20.702 1.00 81.56 94 MET A O 1
ATOM 706 N N . SER A 1 95 ? 16.736 -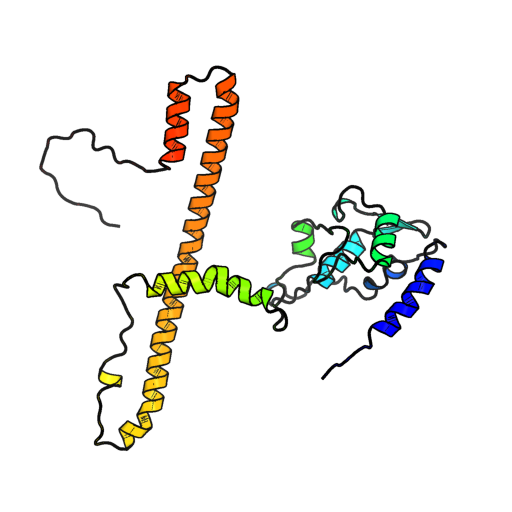14.280 -20.714 1.00 78.94 95 SER A N 1
ATOM 707 C CA . SER A 1 95 ? 16.632 -15.413 -21.647 1.00 78.94 95 SER A CA 1
ATOM 708 C C . SER A 1 95 ? 15.818 -16.587 -21.083 1.00 78.94 95 SER A C 1
ATOM 710 O O . SER A 1 95 ? 15.206 -17.343 -21.839 1.00 78.94 95 SER A O 1
ATOM 712 N N . GLN A 1 96 ? 15.753 -16.707 -19.755 1.00 83.00 96 GLN A N 1
ATOM 713 C CA . GLN A 1 96 ? 14.955 -17.707 -19.040 1.00 83.00 96 GLN A CA 1
ATOM 714 C C . GLN A 1 96 ? 13.494 -17.269 -18.834 1.00 83.00 96 GLN A C 1
ATOM 716 O O . GLN A 1 96 ? 12.692 -18.028 -18.291 1.00 83.00 96 GLN A O 1
ATOM 721 N N . GLY A 1 97 ? 13.121 -16.076 -19.310 1.00 77.62 97 GLY A N 1
ATOM 722 C CA . GLY A 1 97 ? 11.789 -15.499 -19.130 1.00 77.62 97 GLY A CA 1
ATOM 723 C C . GLY A 1 97 ? 11.590 -14.828 -17.769 1.00 77.62 97 GLY A C 1
ATOM 724 O O . GLY A 1 97 ? 10.454 -14.527 -17.406 1.00 77.62 97 GLY A O 1
ATOM 725 N N . GLU A 1 98 ? 12.669 -14.592 -17.022 1.00 82.94 98 GLU A N 1
ATOM 726 C CA . GLU A 1 98 ? 12.652 -13.866 -15.754 1.00 82.94 98 GLU A CA 1
ATOM 727 C C . GLU A 1 98 ? 12.848 -12.376 -16.035 1.00 82.94 98 GLU A C 1
ATOM 729 O O . GLU A 1 98 ? 13.967 -11.895 -16.218 1.00 82.94 98 GLU A O 1
ATOM 734 N N . PHE A 1 99 ? 11.733 -11.653 -16.152 1.00 83.19 99 PHE A N 1
ATOM 735 C CA . PHE A 1 99 ? 11.743 -10.215 -16.384 1.00 83.19 99 PHE A CA 1
ATOM 736 C C . PHE A 1 99 ? 11.232 -9.467 -15.148 1.00 83.19 99 PHE A C 1
ATOM 738 O O . PHE A 1 99 ? 10.134 -9.766 -14.673 1.00 83.19 99 PHE A O 1
ATOM 745 N N . PRO A 1 100 ? 11.977 -8.472 -14.635 1.00 80.75 100 PRO A N 1
ATOM 746 C CA . PRO A 1 100 ? 11.681 -7.896 -13.327 1.00 80.75 100 PRO A CA 1
ATOM 747 C C . PRO A 1 100 ? 10.531 -6.885 -13.327 1.00 80.75 100 PRO A C 1
ATOM 749 O O . PRO A 1 100 ? 10.024 -6.533 -12.264 1.00 80.75 100 PRO A O 1
ATOM 752 N N . CYS A 1 101 ? 10.094 -6.416 -14.499 1.00 80.50 101 CYS A N 1
ATOM 753 C CA . CYS A 1 101 ? 8.977 -5.485 -14.616 1.00 80.50 101 CYS A CA 1
ATOM 754 C C . CYS A 1 101 ? 7.701 -6.232 -15.034 1.00 80.50 101 CYS A C 1
ATOM 756 O O . CYS A 1 101 ? 7.496 -6.510 -16.215 1.00 80.50 101 CYS A O 1
ATOM 758 N N . GLY A 1 102 ? 6.816 -6.537 -14.081 1.00 71.75 102 GLY A N 1
ATOM 759 C CA . GLY A 1 102 ? 5.575 -7.273 -14.341 1.00 71.75 102 GLY A CA 1
ATOM 760 C C . GLY A 1 102 ? 4.763 -7.580 -13.081 1.00 71.75 102 GLY A C 1
ATOM 761 O O . GLY A 1 102 ? 5.113 -7.136 -11.992 1.00 71.75 102 GLY A O 1
ATOM 762 N N . SER A 1 103 ? 3.662 -8.322 -13.248 1.00 56.56 103 SER A N 1
ATOM 763 C CA . SER A 1 103 ? 2.784 -8.755 -12.147 1.00 56.56 103 SER A CA 1
ATOM 764 C C . SER A 1 103 ? 3.350 -9.933 -11.348 1.00 56.56 103 SER A C 1
ATOM 766 O O . SER A 1 103 ? 3.060 -10.054 -10.165 1.00 56.56 103 SER A O 1
ATOM 768 N N . ASP A 1 104 ? 4.179 -10.771 -11.978 1.00 65.88 104 ASP A N 1
ATOM 769 C CA . ASP A 1 104 ? 4.934 -11.832 -11.313 1.00 65.88 104 ASP A CA 1
ATOM 770 C C . ASP A 1 104 ? 6.399 -11.415 -11.231 1.00 65.88 104 ASP A C 1
ATOM 772 O O . ASP A 1 104 ? 7.103 -11.369 -12.241 1.00 65.88 104 ASP A O 1
ATOM 776 N N . PHE A 1 105 ? 6.862 -11.120 -10.020 1.00 63.41 105 PHE A N 1
ATOM 777 C CA . PHE A 1 105 ? 8.269 -10.841 -9.777 1.00 63.41 105 PHE A CA 1
ATOM 778 C C . PHE A 1 105 ? 9.085 -12.135 -9.912 1.00 63.41 105 PHE A C 1
ATOM 780 O O . PHE A 1 105 ? 8.982 -13.036 -9.077 1.00 63.41 105 PHE A O 1
ATOM 787 N N . LYS A 1 106 ? 9.889 -12.235 -10.975 1.00 66.88 106 LYS A N 1
ATOM 788 C CA . LYS A 1 106 ? 10.869 -13.309 -11.182 1.00 66.88 106 LYS A CA 1
ATOM 789 C C . LYS A 1 106 ? 12.178 -12.691 -11.670 1.00 66.88 106 LYS A C 1
ATOM 791 O O . LYS A 1 106 ? 12.188 -12.067 -12.729 1.00 66.88 106 LYS A O 1
ATOM 796 N N . GLY A 1 107 ? 13.252 -12.847 -10.893 1.00 73.69 107 GLY A N 1
ATOM 797 C CA . GLY A 1 107 ? 14.600 -12.387 -11.245 1.00 73.69 107 GLY A CA 1
ATOM 798 C C . GLY A 1 107 ? 15.136 -11.261 -10.353 1.00 73.69 107 GLY A C 1
ATOM 799 O O . GLY A 1 107 ? 14.919 -11.242 -9.142 1.00 73.69 107 GLY A O 1
ATOM 800 N N . THR A 1 108 ? 15.892 -10.340 -10.953 1.00 81.50 108 THR A N 1
ATOM 801 C CA . THR A 1 108 ? 16.595 -9.250 -10.253 1.00 81.50 108 THR A CA 1
ATOM 802 C C . THR A 1 108 ? 15.653 -8.125 -9.806 1.00 81.50 108 THR A C 1
ATOM 804 O O . THR A 1 108 ? 14.891 -7.595 -10.604 1.00 81.50 108 THR A O 1
ATOM 807 N N . GLU A 1 109 ? 15.735 -7.683 -8.547 1.00 83.88 109 GLU A N 1
ATOM 808 C CA . GLU A 1 109 ? 14.948 -6.531 -8.075 1.00 83.88 109 GLU A CA 1
ATOM 809 C C . GLU A 1 109 ? 15.421 -5.217 -8.712 1.00 83.88 109 GLU A C 1
ATOM 811 O O . GLU A 1 109 ? 16.599 -4.860 -8.618 1.00 83.88 109 GLU A O 1
ATOM 816 N N . VAL A 1 110 ? 14.477 -4.474 -9.299 1.00 87.50 110 VAL A N 1
ATOM 817 C CA . VAL A 1 110 ? 14.687 -3.094 -9.751 1.00 87.50 110 VAL A CA 1
ATOM 818 C C . VAL A 1 110 ? 14.237 -2.155 -8.641 1.00 87.50 110 VAL A C 1
ATOM 820 O O . VAL A 1 110 ? 13.085 -2.185 -8.205 1.00 87.50 110 VAL A O 1
ATOM 823 N N . LYS A 1 111 ? 15.158 -1.326 -8.163 1.00 89.12 111 LYS A N 1
ATOM 824 C CA . LYS A 1 111 ? 14.935 -0.357 -7.089 1.00 89.12 111 LYS A CA 1
ATOM 825 C C . LYS A 1 111 ? 14.965 1.042 -7.674 1.00 89.12 111 LYS A C 1
ATOM 827 O O . LYS A 1 111 ? 15.638 1.298 -8.656 1.00 89.12 111 LYS A O 1
ATOM 832 N N . ALA A 1 112 ? 14.216 1.959 -7.085 1.00 89.75 112 ALA A N 1
ATOM 833 C CA . ALA A 1 112 ? 14.293 3.365 -7.445 1.00 89.75 112 ALA A CA 1
ATOM 834 C C . ALA A 1 112 ? 14.186 4.203 -6.178 1.00 89.75 112 ALA A C 1
ATOM 836 O O . ALA A 1 112 ? 13.427 3.875 -5.262 1.00 89.75 112 ALA A O 1
ATOM 837 N N . SER A 1 113 ? 14.944 5.295 -6.123 1.00 90.88 113 SER A N 1
ATOM 838 C CA . SER A 1 113 ? 14.806 6.250 -5.030 1.00 90.88 113 SER A CA 1
ATOM 839 C C . SER A 1 113 ? 13.432 6.922 -5.090 1.00 90.88 113 SER A C 1
ATOM 841 O O . SER A 1 113 ? 12.857 7.136 -6.161 1.00 90.88 113 SER A O 1
ATOM 843 N N . TYR A 1 114 ? 12.898 7.294 -3.926 1.00 88.75 114 TYR A N 1
ATOM 844 C CA . TYR A 1 114 ? 11.623 8.011 -3.863 1.00 88.75 114 TYR A CA 1
ATOM 845 C C . TYR A 1 114 ? 11.675 9.347 -4.623 1.00 88.75 114 TYR A C 1
ATOM 847 O O . TYR A 1 114 ? 10.704 9.744 -5.268 1.00 88.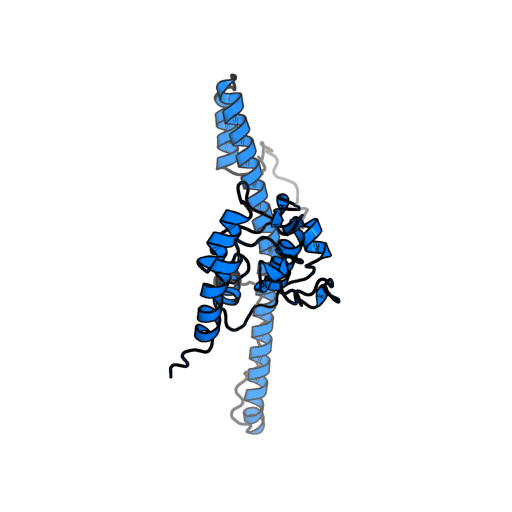75 114 TYR A O 1
ATOM 855 N N . THR A 1 115 ? 12.821 10.030 -4.603 1.00 91.00 115 THR A N 1
ATOM 856 C CA . THR A 1 115 ? 13.023 11.285 -5.336 1.00 91.00 115 THR A CA 1
ATOM 857 C C . THR A 1 115 ? 12.956 11.070 -6.845 1.00 91.00 115 THR A C 1
ATOM 859 O O . THR A 1 115 ? 12.249 11.810 -7.521 1.00 91.00 115 THR A O 1
ATOM 862 N N . TRP A 1 116 ? 13.589 10.018 -7.370 1.00 91.88 116 TRP A N 1
ATOM 863 C CA . TRP A 1 116 ? 13.470 9.652 -8.783 1.00 91.88 116 TRP A CA 1
ATOM 864 C C . TRP A 1 116 ? 12.022 9.276 -9.134 1.00 91.88 116 TRP A C 1
ATOM 866 O O . TRP A 1 116 ? 11.446 9.806 -10.086 1.00 91.88 116 TRP A O 1
ATOM 876 N N . CYS A 1 117 ? 11.389 8.435 -8.312 1.00 89.31 117 CYS A N 1
ATOM 877 C CA . CYS A 1 117 ? 10.025 7.962 -8.546 1.00 89.31 117 CYS A CA 1
ATOM 878 C C . CYS A 1 117 ? 9.005 9.112 -8.540 1.00 89.31 117 CYS A C 1
ATOM 880 O O . CYS A 1 117 ? 8.153 9.190 -9.419 1.00 89.31 117 CYS A O 1
ATOM 882 N N . SER A 1 118 ? 9.125 10.068 -7.618 1.00 88.81 118 SER A N 1
ATOM 883 C CA . SER A 1 118 ? 8.193 11.200 -7.542 1.00 88.81 118 SER A CA 1
ATOM 884 C C . SER A 1 118 ? 8.295 12.172 -8.724 1.00 88.81 118 SER A C 1
ATOM 886 O O . SER A 1 118 ? 7.311 12.836 -9.037 1.00 88.81 118 SER A O 1
ATOM 888 N N . ILE A 1 119 ? 9.440 12.235 -9.412 1.00 87.69 119 ILE A N 1
ATOM 889 C CA . ILE A 1 119 ? 9.639 13.090 -10.593 1.00 87.69 119 ILE A CA 1
ATOM 890 C C . ILE A 1 119 ? 9.150 12.390 -11.865 1.00 87.69 119 ILE A C 1
ATOM 892 O O . ILE A 1 119 ? 8.431 12.981 -12.673 1.00 87.69 119 ILE A O 1
ATOM 896 N N . TYR A 1 120 ? 9.532 11.126 -12.054 1.00 87.44 120 TYR A N 1
ATOM 897 C CA . TYR A 1 120 ? 9.315 10.413 -13.317 1.00 87.44 120 TYR A CA 1
ATOM 898 C C . TYR A 1 120 ? 8.059 9.541 -13.334 1.00 87.44 120 TYR A C 1
ATOM 900 O O . TYR A 1 120 ? 7.527 9.247 -14.406 1.00 87.44 120 TYR A O 1
ATOM 908 N N . CYS A 1 121 ? 7.570 9.171 -12.155 1.00 88.19 121 CYS A N 1
ATOM 909 C CA . CYS A 1 121 ? 6.494 8.214 -11.916 1.00 88.19 121 CYS A CA 1
ATOM 910 C C . CYS A 1 121 ? 5.460 8.767 -10.933 1.00 88.19 121 CYS A C 1
ATOM 912 O O . CYS A 1 121 ? 4.966 8.077 -10.048 1.00 88.19 121 CYS A O 1
ATOM 914 N N . ALA A 1 122 ? 5.124 10.045 -11.088 1.00 86.12 122 ALA A N 1
ATOM 915 C CA . ALA A 1 122 ? 4.150 10.693 -10.231 1.00 86.12 122 ALA A CA 1
ATOM 916 C C . ALA A 1 122 ? 2.725 10.152 -10.466 1.00 86.12 122 ALA A C 1
ATOM 918 O O . ALA A 1 122 ? 2.259 10.030 -11.603 1.00 86.12 122 ALA A O 1
ATOM 919 N N . GLY A 1 123 ? 2.006 9.906 -9.371 1.00 86.06 123 GLY A N 1
ATOM 920 C CA . GLY A 1 123 ? 0.612 9.466 -9.372 1.00 86.06 123 GLY A CA 1
ATOM 921 C C . GLY A 1 123 ? 0.430 8.069 -8.786 1.00 86.06 123 GLY A C 1
ATOM 922 O O . GLY A 1 123 ? 1.286 7.551 -8.078 1.00 86.06 123 GLY A O 1
ATOM 923 N N . TYR A 1 124 ? -0.727 7.475 -9.061 1.00 83.62 124 TYR A N 1
ATOM 924 C CA . TYR A 1 124 ? -1.092 6.130 -8.620 1.00 83.62 124 TYR A CA 1
ATOM 925 C C . TYR A 1 124 ? -1.585 5.308 -9.812 1.00 83.62 124 TYR A C 1
ATOM 927 O O . TYR A 1 124 ? -2.128 5.859 -10.776 1.00 83.62 124 TYR A O 1
ATOM 935 N N . GLN A 1 125 ? -1.354 3.996 -9.767 1.00 84.19 125 GLN A N 1
ATOM 936 C CA . GLN A 1 125 ? -1.893 3.071 -10.757 1.00 84.19 125 GLN A CA 1
ATOM 937 C C . GLN A 1 125 ? -3.356 2.786 -10.425 1.00 84.19 125 GLN A C 1
ATOM 939 O O . GLN A 1 125 ? -3.705 2.555 -9.268 1.00 84.19 125 GLN A O 1
ATOM 944 N N . LYS A 1 126 ? -4.220 2.812 -11.444 1.00 81.50 126 LYS A N 1
ATOM 945 C CA . LYS A 1 126 ? -5.602 2.352 -11.291 1.00 81.50 126 LYS A CA 1
ATOM 946 C C . LYS A 1 126 ? -5.601 0.846 -11.111 1.00 81.50 126 LYS A C 1
ATOM 948 O O . LYS A 1 126 ? -4.986 0.139 -11.908 1.00 81.50 126 LYS A O 1
ATOM 953 N N . SER A 1 127 ? -6.335 0.390 -10.108 1.00 77.56 127 SER A N 1
ATOM 954 C CA . SER A 1 127 ? -6.529 -1.031 -9.887 1.00 77.56 127 SER A CA 1
ATOM 955 C C . SER A 1 127 ? -7.186 -1.676 -11.111 1.00 77.56 127 SER A C 1
ATOM 957 O O . SER A 1 127 ? -8.138 -1.140 -11.693 1.00 77.56 127 SER A O 1
ATOM 959 N N . GLN A 1 128 ? -6.651 -2.809 -11.541 1.00 80.75 128 GLN A N 1
ATOM 960 C CA . GLN A 1 128 ? -7.143 -3.585 -12.663 1.00 80.75 128 GLN A CA 1
ATOM 961 C C . GLN A 1 128 ? -8.317 -4.437 -12.190 1.00 80.75 128 GLN A C 1
ATOM 963 O O . GLN A 1 128 ? -8.223 -5.185 -11.225 1.00 80.75 128 GLN A O 1
ATOM 968 N N . VAL A 1 129 ? -9.454 -4.353 -12.879 1.00 78.38 129 VAL A N 1
ATOM 969 C CA . VAL A 1 129 ? -10.655 -5.139 -12.525 1.00 78.38 129 VAL A CA 1
ATOM 970 C C . VAL A 1 129 ? -10.461 -6.651 -12.687 1.00 78.38 129 VAL A C 1
ATOM 972 O O . VAL A 1 129 ? -11.219 -7.431 -12.120 1.00 78.38 129 VAL A O 1
ATOM 975 N N . ASN A 1 130 ? -9.455 -7.061 -13.462 1.00 80.62 130 ASN A N 1
ATOM 976 C CA . ASN A 1 130 ? -9.162 -8.463 -13.750 1.00 80.62 130 ASN A CA 1
ATOM 977 C C . ASN A 1 130 ? -8.291 -9.128 -12.677 1.00 80.62 130 ASN A C 1
ATOM 979 O O . ASN A 1 130 ? -8.196 -10.354 -12.670 1.00 80.62 130 ASN A O 1
ATOM 983 N N . ASP A 1 131 ? -7.673 -8.348 -11.788 1.00 79.19 131 ASP A N 1
ATOM 984 C CA . ASP A 1 131 ? -6.889 -8.873 -10.678 1.00 79.19 131 ASP A CA 1
ATOM 985 C C . ASP A 1 131 ? -7.685 -8.741 -9.377 1.00 79.19 131 ASP A C 1
ATOM 987 O O . ASP A 1 131 ? -7.815 -7.668 -8.784 1.00 79.19 131 ASP A O 1
ATOM 991 N N . ALA A 1 132 ? -8.257 -9.860 -8.936 1.00 79.81 132 ALA A N 1
ATOM 992 C CA . ALA A 1 132 ? -9.047 -9.897 -7.714 1.00 79.81 132 ALA A CA 1
ATOM 993 C C . ALA A 1 132 ? -8.214 -9.521 -6.479 1.00 79.81 132 ALA A C 1
ATOM 995 O O . ALA A 1 132 ? -8.763 -8.964 -5.527 1.00 79.81 132 ALA A O 1
ATOM 996 N N . GLN A 1 133 ? -6.905 -9.783 -6.479 1.00 80.44 133 GLN A N 1
ATOM 997 C CA . GLN A 1 133 ? -6.052 -9.543 -5.319 1.00 80.44 133 GLN A CA 1
ATOM 998 C C . GLN A 1 133 ? -5.956 -8.048 -4.983 1.00 80.44 133 GLN A C 1
ATOM 1000 O O . GLN A 1 133 ? -5.950 -7.689 -3.802 1.00 80.44 133 GLN A O 1
ATOM 1005 N N . GLU A 1 134 ? -5.984 -7.179 -5.998 1.00 80.75 134 GLU A N 1
ATOM 1006 C CA . GLU A 1 134 ? -5.903 -5.725 -5.826 1.00 80.75 134 GLU A CA 1
ATOM 1007 C C . GLU A 1 134 ? -7.119 -5.138 -5.085 1.00 80.75 134 GLU A C 1
ATOM 1009 O O . GLU A 1 134 ? -6.968 -4.203 -4.299 1.00 80.75 134 GLU A O 1
ATOM 1014 N N . TRP A 1 135 ? -8.320 -5.700 -5.272 1.00 81.19 135 TRP A N 1
ATOM 1015 C CA . TRP A 1 135 ? -9.557 -5.194 -4.652 1.00 81.19 135 TRP A CA 1
ATOM 1016 C C . TRP A 1 135 ? -9.977 -5.983 -3.411 1.00 81.19 135 TRP A C 1
ATOM 1018 O O . TRP A 1 135 ? -10.563 -5.425 -2.480 1.00 81.19 135 TRP A O 1
ATOM 1028 N N . VAL A 1 136 ? -9.672 -7.281 -3.368 1.00 87.50 136 VAL A N 1
ATOM 1029 C CA . VAL A 1 136 ? -9.987 -8.141 -2.220 1.00 87.50 136 VAL A CA 1
ATOM 1030 C C . VAL A 1 136 ? -9.126 -7.766 -1.020 1.00 87.50 136 VAL A C 1
ATOM 1032 O O . VAL A 1 136 ? -9.636 -7.755 0.100 1.00 87.50 136 VAL A O 1
ATOM 1035 N N . SER A 1 137 ? -7.857 -7.407 -1.237 1.00 85.50 137 SER A N 1
ATOM 1036 C CA . SER A 1 137 ? -6.950 -7.016 -0.157 1.00 85.50 137 SER A CA 1
ATOM 1037 C C . SER A 1 137 ? -7.519 -5.886 0.719 1.00 85.50 137 SER A C 1
ATOM 1039 O O . SER A 1 137 ? -7.729 -6.131 1.911 1.00 85.50 137 SER A O 1
ATOM 1041 N N . PRO A 1 138 ? -7.872 -4.693 0.195 1.00 83.94 138 PRO A N 1
ATOM 1042 C CA . PRO A 1 138 ? -8.448 -3.622 1.017 1.00 83.94 138 PRO A CA 1
ATOM 1043 C C . PRO A 1 138 ? -9.827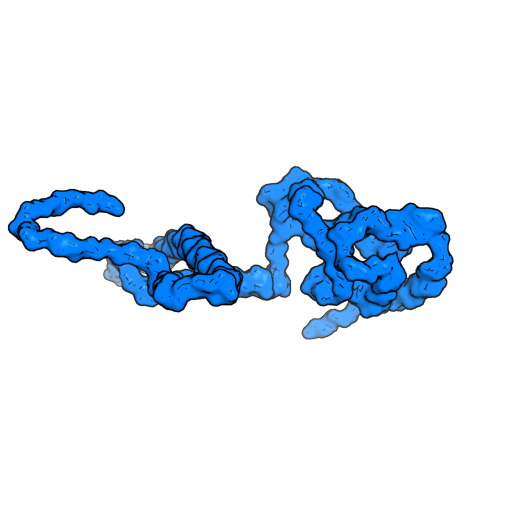 -3.982 1.594 1.00 83.94 138 PRO A C 1
ATOM 1045 O O . PRO A 1 138 ? -10.175 -3.549 2.696 1.00 83.94 138 PRO A O 1
ATOM 1048 N N . LEU A 1 139 ? -10.611 -4.810 0.895 1.00 85.88 139 LEU A N 1
ATOM 1049 C CA . LEU A 1 139 ? -11.918 -5.254 1.378 1.00 85.88 139 LEU A CA 1
ATOM 1050 C C . LEU A 1 139 ? -11.792 -6.123 2.635 1.00 85.88 139 LEU A C 1
ATOM 1052 O O . LEU A 1 139 ? -12.480 -5.872 3.625 1.00 85.88 139 LEU A O 1
ATOM 1056 N N . VAL A 1 140 ? -10.912 -7.123 2.618 1.00 89.62 140 VAL A N 1
ATOM 1057 C CA . VAL A 1 140 ? -10.764 -8.079 3.725 1.00 89.62 140 VAL A CA 1
ATOM 1058 C C . VAL A 1 140 ? -9.927 -7.498 4.860 1.00 89.62 140 VAL A C 1
ATOM 1060 O O . VAL A 1 140 ? -10.273 -7.695 6.021 1.00 89.62 140 VAL A O 1
ATOM 1063 N N . SER A 1 141 ? -8.853 -6.771 4.547 1.00 85.19 141 SER A N 1
ATOM 1064 C CA . SER A 1 141 ? -7.958 -6.200 5.565 1.00 85.19 141 SER A CA 1
ATOM 1065 C C . SER A 1 141 ? -8.572 -5.028 6.324 1.00 85.19 141 SER A C 1
ATOM 1067 O O . SER A 1 141 ? -8.232 -4.825 7.487 1.00 85.19 141 SER A O 1
ATOM 1069 N N . PHE A 1 142 ? -9.475 -4.269 5.693 1.00 84.50 142 PHE A N 1
ATOM 1070 C CA . PHE A 1 142 ? -9.956 -3.018 6.268 1.00 84.50 142 PHE A CA 1
ATOM 1071 C C . PHE A 1 142 ? -11.480 -2.929 6.355 1.00 84.50 142 PHE A C 1
ATOM 1073 O O . PHE A 1 142 ? -12.029 -2.723 7.441 1.00 84.50 142 PHE A O 1
ATOM 1080 N N . ILE A 1 143 ? -12.186 -3.096 5.232 1.00 88.12 143 ILE A N 1
ATOM 1081 C CA . ILE A 1 143 ? -13.638 -2.853 5.181 1.00 88.12 143 ILE A CA 1
ATOM 1082 C C . ILE A 1 143 ? -14.392 -3.870 6.041 1.00 88.12 143 ILE A C 1
ATOM 1084 O O . ILE A 1 143 ? -15.270 -3.490 6.815 1.00 88.12 143 ILE A O 1
ATOM 1088 N N . LEU A 1 144 ? -14.043 -5.153 5.936 1.00 89.88 144 LEU A N 1
ATOM 1089 C CA . LEU A 1 144 ? -14.716 -6.224 6.663 1.00 89.88 144 LEU A CA 1
ATOM 1090 C C . LEU A 1 144 ? -14.554 -6.078 8.190 1.00 89.88 144 LEU A C 1
ATOM 1092 O O . LEU A 1 144 ? -15.583 -6.073 8.870 1.00 89.88 144 LEU A O 1
ATOM 1096 N N . PRO A 1 145 ? -13.348 -5.856 8.752 1.00 87.44 145 PRO A N 1
ATOM 1097 C CA . PRO A 1 145 ? -13.188 -5.542 10.172 1.00 87.44 145 PRO A CA 1
ATOM 1098 C C . PRO A 1 145 ? -13.995 -4.318 10.625 1.00 87.44 145 PRO A C 1
ATOM 1100 O O . PRO A 1 145 ? -14.642 -4.366 11.671 1.00 87.44 145 PRO A 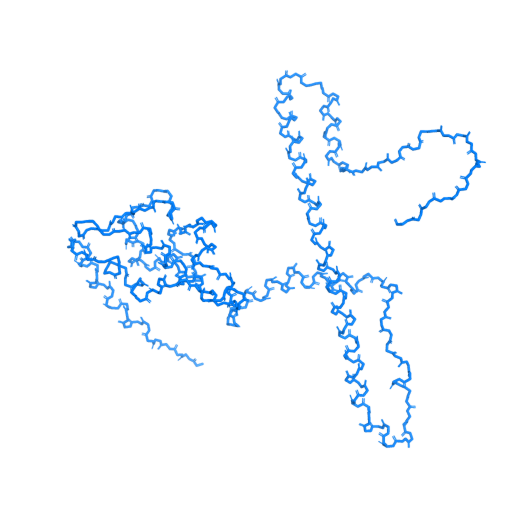O 1
ATOM 1103 N N . CYS A 1 146 ? -14.033 -3.247 9.825 1.00 87.56 146 CYS A N 1
ATOM 1104 C CA . CYS A 1 146 ? -14.822 -2.053 10.145 1.00 87.56 146 CYS A CA 1
ATOM 1105 C C . CYS A 1 146 ? -16.333 -2.334 10.145 1.00 87.56 146 CYS A C 1
ATOM 1107 O O . CYS A 1 146 ? -17.059 -1.862 11.023 1.00 87.56 146 CYS A O 1
ATOM 1109 N N . LEU A 1 147 ? -16.826 -3.137 9.198 1.00 87.56 147 LEU A N 1
ATOM 1110 C CA . LEU A 1 147 ? -18.223 -3.572 9.165 1.00 87.56 147 LEU A CA 1
ATOM 1111 C C . LEU A 1 147 ? -18.572 -4.427 10.384 1.00 87.56 147 LEU A C 1
ATOM 1113 O O . LEU A 1 147 ? -19.578 -4.163 11.044 1.00 87.56 147 LEU A O 1
ATOM 1117 N N . VAL A 1 148 ? -17.730 -5.401 10.731 1.00 89.06 148 VAL A N 1
ATOM 1118 C CA . VAL A 1 148 ? -17.912 -6.226 11.935 1.00 89.06 148 VAL A CA 1
ATOM 1119 C C . VAL A 1 148 ? -17.935 -5.346 13.186 1.00 89.06 148 VAL A C 1
ATOM 1121 O O . VAL A 1 148 ? -18.863 -5.445 13.981 1.00 89.06 148 VAL A O 1
ATOM 1124 N N . PHE A 1 149 ? -16.996 -4.411 13.328 1.00 85.00 149 PHE A N 1
ATOM 1125 C CA . PHE A 1 149 ? -16.958 -3.474 14.453 1.00 85.00 149 PHE A CA 1
ATOM 1126 C C . PHE A 1 149 ? -18.222 -2.601 14.535 1.00 85.00 149 PHE A C 1
ATOM 1128 O O . PHE A 1 149 ? -18.859 -2.508 15.586 1.00 85.00 149 PHE A O 1
ATOM 1135 N N . SER A 1 150 ? -18.638 -2.011 13.410 1.00 84.56 150 SER A N 1
ATOM 1136 C CA . SER A 1 150 ? -19.812 -1.125 13.338 1.00 84.56 150 SER A CA 1
ATOM 1137 C C . SER A 1 150 ? -21.154 -1.842 13.566 1.00 84.56 150 SER A C 1
ATOM 1139 O O . SER A 1 150 ? -22.146 -1.201 13.934 1.00 84.56 150 SER A O 1
ATOM 1141 N N . THR A 1 151 ? -21.198 -3.163 13.362 1.00 84.00 151 THR A N 1
ATOM 1142 C CA . THR A 1 151 ? -22.391 -3.997 13.580 1.00 84.00 151 THR A CA 1
ATOM 1143 C C . THR A 1 151 ? -22.408 -4.680 14.946 1.00 84.00 151 THR A C 1
ATOM 1145 O O . THR A 1 151 ? -23.486 -4.797 15.530 1.00 84.00 151 THR A O 1
ATOM 1148 N N . ALA A 1 152 ? -21.251 -5.082 15.480 1.00 87.19 152 ALA A N 1
ATOM 1149 C CA . ALA A 1 152 ? -21.138 -5.762 16.769 1.00 87.19 152 ALA A CA 1
ATOM 1150 C C . ALA A 1 152 ? -21.273 -4.802 17.957 1.00 87.19 152 ALA A C 1
ATOM 1152 O O . ALA A 1 152 ? -21.861 -5.161 18.978 1.00 87.19 152 ALA A O 1
ATOM 1153 N N . ILE A 1 153 ? -20.763 -3.572 17.839 1.00 83.31 153 ILE A N 1
ATOM 1154 C CA . ILE A 1 153 ? -20.831 -2.601 18.931 1.00 83.31 153 ILE A CA 1
ATOM 1155 C C . ILE A 1 153 ? -22.198 -1.907 18.923 1.00 83.31 153 ILE A C 1
ATOM 1157 O O . ILE A 1 153 ? -22.596 -1.321 17.909 1.00 83.31 153 ILE A O 1
ATOM 1161 N N . PRO A 1 154 ? -22.940 -1.924 20.046 1.00 76.75 154 PRO A N 1
ATOM 1162 C CA . PRO A 1 154 ? -24.239 -1.275 20.131 1.00 76.75 154 PRO A CA 1
ATOM 1163 C C . PRO A 1 154 ? -24.094 0.244 19.976 1.00 76.75 154 PRO A C 1
ATOM 1165 O O . PRO A 1 154 ? -23.721 0.972 20.894 1.00 76.75 154 PRO A O 1
ATOM 1168 N N . ARG A 1 155 ? -24.411 0.732 18.775 1.00 77.31 155 ARG A N 1
ATOM 1169 C CA . ARG A 1 155 ? -24.379 2.159 18.437 1.00 77.31 155 ARG A CA 1
ATOM 1170 C C . ARG A 1 155 ? -25.470 2.924 19.185 1.00 77.31 155 ARG A C 1
ATOM 1172 O O . ARG A 1 155 ? -26.653 2.614 19.043 1.00 77.31 155 ARG A O 1
ATOM 1179 N N . ARG A 1 156 ? -25.070 3.968 19.919 1.00 78.25 156 ARG A N 1
ATOM 1180 C CA . ARG A 1 156 ? -25.973 4.852 20.683 1.00 78.25 156 ARG A CA 1
ATOM 1181 C C . ARG A 1 156 ? -26.851 5.740 19.794 1.00 78.25 156 ARG A C 1
ATOM 1183 O O . ARG A 1 156 ? -27.945 6.112 20.203 1.00 78.25 156 ARG A O 1
ATOM 1190 N N . ARG A 1 157 ? -26.383 6.092 18.593 1.00 75.25 157 ARG A N 1
ATOM 1191 C CA . ARG A 1 157 ? -27.136 6.861 17.590 1.00 75.25 157 ARG A CA 1
ATOM 1192 C C . ARG A 1 157 ? -27.216 6.047 16.303 1.00 75.25 157 ARG A C 1
ATOM 1194 O O . ARG A 1 157 ? -26.187 5.629 15.781 1.00 75.25 157 ARG A O 1
ATOM 1201 N N . ARG A 1 158 ? -28.434 5.814 15.822 1.00 74.88 158 ARG A N 1
ATOM 1202 C CA . ARG A 1 158 ? -28.723 5.201 14.521 1.00 74.88 158 ARG A CA 1
ATOM 1203 C C . ARG A 1 158 ? -29.596 6.182 13.758 1.00 74.88 158 ARG A C 1
ATOM 1205 O O . ARG A 1 158 ? -30.535 6.715 14.352 1.00 74.88 158 ARG A O 1
ATOM 1212 N N . LEU A 1 159 ? -29.306 6.426 12.482 1.00 77.44 159 LEU A N 1
ATOM 1213 C CA . LEU A 1 159 ? -30.255 7.110 11.607 1.00 77.44 159 LEU A CA 1
ATOM 1214 C C . LEU A 1 159 ? -31.489 6.211 11.465 1.00 77.44 159 LEU A C 1
ATOM 1216 O O . LEU A 1 159 ? -31.511 5.258 10.689 1.00 77.44 159 LEU A O 1
ATOM 1220 N N . GLN A 1 160 ? -32.493 6.457 12.304 1.00 76.50 160 GLN A N 1
ATOM 1221 C CA . GLN A 1 160 ? -33.742 5.716 12.267 1.00 76.50 160 GLN A CA 1
ATOM 1222 C C . GLN A 1 160 ? -34.518 6.150 11.031 1.00 76.50 160 GLN A C 1
ATOM 1224 O O . GLN A 1 160 ? -34.777 7.338 10.823 1.00 76.50 160 GLN A O 1
ATOM 1229 N N . VAL A 1 161 ? -34.905 5.180 10.206 1.00 78.25 161 VAL A N 1
ATOM 1230 C CA . VAL A 1 161 ? -35.881 5.449 9.157 1.00 78.25 161 VAL A CA 1
ATOM 1231 C C . VAL A 1 161 ? -37.189 5.799 9.855 1.00 78.25 161 VAL A C 1
ATOM 1233 O O . VAL A 1 161 ? -37.673 5.029 10.679 1.00 78.25 161 VAL A O 1
ATOM 1236 N N . SER A 1 162 ? -37.732 6.982 9.566 1.00 79.38 162 SER A N 1
ATOM 1237 C CA . SER A 1 162 ? -38.965 7.441 10.202 1.00 79.38 162 SER A CA 1
ATOM 1238 C C . SER A 1 162 ? -40.084 6.419 9.997 1.00 79.38 162 SER A C 1
ATOM 1240 O O . SER A 1 162 ? -40.380 6.051 8.858 1.00 79.38 162 SER A O 1
ATOM 1242 N N . ASP A 1 163 ? -40.769 6.032 11.076 1.00 78.19 163 ASP A N 1
ATOM 1243 C CA . ASP A 1 163 ? -41.924 5.122 11.026 1.00 78.19 163 ASP A CA 1
ATOM 1244 C C . ASP A 1 163 ? -43.026 5.624 10.081 1.00 78.19 163 ASP A C 1
ATOM 1246 O O . ASP A 1 163 ? -43.829 4.852 9.554 1.00 78.19 163 ASP A O 1
ATOM 1250 N N . VAL A 1 164 ? -43.045 6.931 9.803 1.00 75.44 164 VAL A N 1
ATOM 1251 C CA . VAL A 1 164 ? -43.957 7.572 8.851 1.00 75.44 164 VAL A CA 1
ATOM 1252 C C . VAL A 1 164 ? -43.779 7.028 7.426 1.00 75.44 164 VAL A C 1
ATOM 1254 O O . VAL A 1 164 ? -44.769 6.921 6.698 1.00 75.44 164 VAL A O 1
ATOM 1257 N N . LEU A 1 165 ? -42.564 6.623 7.034 1.00 72.00 165 LEU A N 1
ATOM 1258 C CA . LEU A 1 165 ? -42.285 6.030 5.719 1.00 72.00 165 LEU A CA 1
ATOM 1259 C C . LEU A 1 165 ? -42.936 4.646 5.557 1.00 72.00 165 LEU A C 1
ATOM 1261 O O . LEU A 1 165 ? -43.371 4.308 4.454 1.00 72.00 165 LEU A O 1
ATOM 1265 N N . PHE A 1 166 ? -43.087 3.890 6.649 1.00 73.50 166 PHE A N 1
ATOM 1266 C CA . PHE A 1 166 ? -43.571 2.504 6.635 1.00 73.50 166 PHE A CA 1
ATOM 1267 C C . PHE A 1 166 ? -44.964 2.295 7.240 1.00 73.50 166 PHE A C 1
ATOM 1269 O O . PHE A 1 166 ? -45.407 1.152 7.364 1.00 73.50 166 PHE A O 1
ATOM 1276 N N . LYS A 1 167 ? -45.708 3.362 7.564 1.00 78.56 167 LYS A N 1
ATOM 1277 C CA . LYS A 1 167 ? -47.118 3.231 7.970 1.00 78.56 167 LYS A CA 1
ATOM 1278 C C . LYS A 1 167 ? -47.912 2.497 6.881 1.00 78.56 167 LYS A C 1
ATOM 1280 O O . LYS A 1 167 ? -48.182 3.060 5.816 1.00 78.56 167 LYS A O 1
ATOM 1285 N N . ARG A 1 168 ? -48.294 1.241 7.158 1.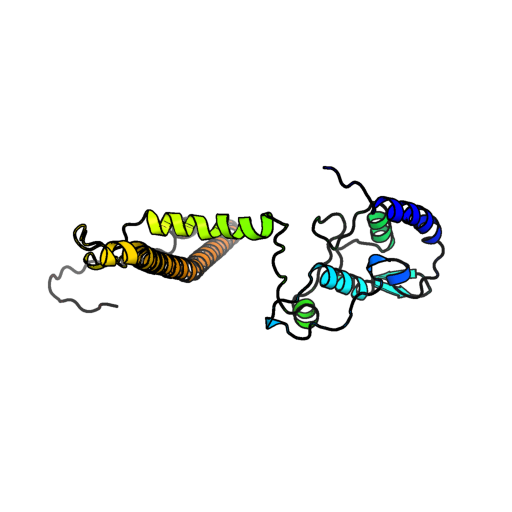00 61.50 168 ARG A N 1
ATOM 1286 C CA . ARG A 1 168 ? -49.129 0.407 6.278 1.00 61.50 168 ARG A CA 1
ATOM 1287 C C . ARG A 1 168 ? -50.457 1.116 6.030 1.00 61.50 168 ARG A C 1
ATOM 1289 O O . ARG A 1 168 ? -51.293 1.211 6.920 1.00 61.50 168 ARG A O 1
ATOM 1296 N N . ALA A 1 169 ? -50.654 1.599 4.811 1.00 63.50 169 ALA A N 1
ATOM 1297 C CA . ALA A 1 169 ? -51.924 2.146 4.352 1.00 63.50 169 ALA A CA 1
ATOM 1298 C C . ALA A 1 169 ? -52.415 1.307 3.168 1.00 63.50 169 ALA A C 1
ATOM 1300 O O . ALA A 1 169 ? -52.321 1.732 2.020 1.00 63.50 169 ALA A O 1
ATOM 1301 N N . LEU A 1 170 ? -52.909 0.101 3.468 1.00 65.38 170 LEU A N 1
ATOM 1302 C CA . LEU A 1 170 ? -53.409 -0.870 2.481 1.00 65.38 170 LEU A CA 1
ATOM 1303 C C . LEU A 1 170 ? -54.627 -0.362 1.689 1.00 65.38 170 LEU A C 1
ATOM 1305 O O . LEU A 1 170 ? -54.887 -0.844 0.597 1.00 65.38 170 LEU A O 1
ATOM 1309 N N . HIS A 1 171 ? -55.340 0.642 2.204 1.00 73.69 171 HIS A N 1
ATOM 1310 C CA . HIS A 1 171 ? -56.554 1.180 1.585 1.00 73.69 171 HIS A CA 1
ATOM 1311 C C . HIS A 1 171 ? -56.293 2.063 0.344 1.00 73.69 171 HIS A C 1
ATOM 1313 O O . HIS A 1 171 ? -57.199 2.288 -0.449 1.00 73.69 171 HIS A O 1
ATOM 1319 N N . ASN A 1 172 ? -55.081 2.602 0.148 1.00 78.06 172 ASN A N 1
ATOM 1320 C CA . ASN A 1 172 ? -54.816 3.571 -0.926 1.00 78.06 172 ASN A CA 1
ATOM 1321 C C . ASN A 1 172 ? -53.872 3.002 -1.995 1.00 78.06 172 ASN A C 1
ATOM 1323 O O . ASN A 1 172 ? -52.663 2.918 -1.773 1.00 78.06 172 ASN A O 1
ATOM 1327 N N . ILE A 1 173 ? -54.403 2.708 -3.187 1.00 80.62 173 ILE A N 1
ATOM 1328 C CA . ILE A 1 173 ? -53.642 2.144 -4.320 1.00 80.62 173 ILE A CA 1
ATOM 1329 C C . ILE A 1 173 ? -52.496 3.066 -4.773 1.00 80.62 173 ILE A C 1
ATOM 1331 O O . ILE A 1 173 ? -51.408 2.610 -5.116 1.00 80.62 173 ILE A O 1
ATOM 1335 N N . TYR A 1 174 ? -52.692 4.382 -4.651 1.00 79.81 174 TYR A N 1
ATOM 1336 C CA . TYR A 1 174 ? -51.656 5.381 -4.915 1.00 79.81 174 TYR A CA 1
ATOM 1337 C C . TYR A 1 174 ? -50.490 5.288 -3.916 1.00 79.81 174 TYR A C 1
ATOM 1339 O O . TYR A 1 174 ? -49.324 5.390 -4.289 1.00 79.81 174 TYR A O 1
ATOM 1347 N N . ARG A 1 175 ? -50.778 5.019 -2.632 1.00 76.94 175 ARG A N 1
ATOM 1348 C CA . ARG A 1 175 ? -49.734 4.816 -1.612 1.00 76.94 175 ARG A CA 1
ATOM 1349 C C . ARG A 1 175 ? -48.983 3.505 -1.820 1.00 76.94 175 ARG A C 1
ATOM 1351 O O . ARG A 1 175 ? -47.796 3.458 -1.516 1.00 76.94 175 ARG A O 1
ATOM 1358 N N . PHE A 1 176 ? -49.644 2.486 -2.367 1.00 78.88 176 PHE A N 1
ATOM 1359 C CA . PHE A 1 176 ? -49.002 1.234 -2.751 1.00 78.88 176 PHE A CA 1
ATOM 1360 C C . PHE A 1 176 ? -47.978 1.450 -3.879 1.00 78.88 176 PHE A C 1
ATOM 1362 O O . PHE A 1 176 ? -46.827 1.049 -3.721 1.00 78.88 176 PHE A O 1
ATOM 1369 N N . LEU A 1 177 ? -48.334 2.193 -4.935 1.00 82.19 177 LEU A N 1
ATOM 1370 C CA . LEU A 1 177 ? -47.419 2.566 -6.031 1.00 82.19 177 LEU A CA 1
ATOM 1371 C C . LEU A 1 177 ? -46.208 3.406 -5.580 1.00 82.19 177 LEU A C 1
ATOM 1373 O O . LEU A 1 177 ? -45.139 3.314 -6.174 1.00 82.19 177 LEU A O 1
ATOM 1377 N N . LEU A 1 178 ? -46.344 4.185 -4.503 1.00 85.19 178 LEU A N 1
ATOM 1378 C CA . LEU A 1 178 ? -45.254 4.968 -3.900 1.00 85.19 178 LEU A CA 1
ATOM 1379 C C . LEU A 1 178 ? -44.319 4.151 -2.988 1.00 85.19 178 LEU A C 1
ATOM 1381 O O . LEU A 1 178 ? -43.256 4.640 -2.602 1.00 85.19 178 LEU A O 1
ATOM 1385 N N . THR A 1 179 ? -44.682 2.918 -2.633 1.00 83.75 179 THR A N 1
ATOM 1386 C CA . THR A 1 179 ? -43.882 2.026 -1.775 1.00 83.75 179 THR A CA 1
ATOM 1387 C C . THR A 1 179 ? -42.456 1.773 -2.285 1.00 83.75 179 THR A C 1
ATOM 1389 O O . THR A 1 179 ? -41.538 1.916 -1.476 1.00 83.75 179 THR A O 1
ATOM 1392 N N . PRO A 1 180 ? -42.205 1.455 -3.575 1.00 87.62 180 PRO A N 1
ATOM 1393 C CA . PRO A 1 180 ? -40.838 1.264 -4.069 1.00 87.62 180 PRO A CA 1
ATOM 1394 C C . PRO A 1 180 ? -39.971 2.517 -3.906 1.00 87.62 180 PRO A C 1
ATOM 1396 O O . PRO A 1 180 ? -38.817 2.412 -3.505 1.00 87.62 180 PRO A O 1
ATOM 1399 N N . ILE A 1 181 ? -40.532 3.711 -4.120 1.00 88.56 181 ILE A N 1
ATOM 1400 C CA . ILE A 1 181 ? -39.804 4.976 -3.936 1.00 88.56 181 ILE A CA 1
ATOM 1401 C C . ILE A 1 181 ? -39.414 5.154 -2.463 1.00 88.56 181 ILE A C 1
ATOM 1403 O O . ILE A 1 181 ? -38.273 5.489 -2.155 1.00 88.56 181 ILE A O 1
ATOM 1407 N N . ARG A 1 182 ? -40.332 4.867 -1.532 1.00 85.75 182 ARG A N 1
ATOM 1408 C CA . ARG A 1 182 ? -40.046 4.923 -0.088 1.00 85.75 182 ARG A CA 1
ATOM 1409 C C . ARG A 1 182 ? -38.994 3.903 0.338 1.00 85.75 182 ARG A C 1
ATOM 1411 O O . ARG A 1 182 ? -38.165 4.220 1.185 1.00 85.75 182 ARG A O 1
ATOM 1418 N N . PHE A 1 183 ? -39.007 2.712 -0.257 1.00 87.88 183 PHE A N 1
ATOM 1419 C CA . PHE A 1 183 ? -37.987 1.695 -0.026 1.00 87.88 183 PHE A CA 1
ATOM 1420 C C . PHE A 1 183 ? -36.608 2.166 -0.500 1.00 87.88 183 PHE A C 1
ATOM 1422 O O . PHE A 1 183 ? -35.653 2.077 0.264 1.00 87.88 183 PHE A O 1
ATOM 1429 N N . VAL A 1 184 ? -36.507 2.746 -1.701 1.00 91.56 184 VAL A N 1
ATOM 1430 C CA . VAL A 1 184 ? -35.248 3.315 -2.216 1.00 91.56 184 VAL A CA 1
ATOM 1431 C C . VAL A 1 184 ? -34.721 4.411 -1.289 1.00 91.56 184 VAL A C 1
ATOM 1433 O O . VAL A 1 184 ? -33.541 4.404 -0.949 1.00 91.56 184 VAL A O 1
ATOM 1436 N N . VAL A 1 185 ? -35.590 5.306 -0.811 1.00 90.19 185 VAL A N 1
ATOM 1437 C CA . VAL A 1 185 ? -35.209 6.350 0.157 1.00 90.19 185 VAL A CA 1
ATOM 1438 C C . VAL A 1 185 ? -34.724 5.741 1.477 1.00 90.19 185 VAL A C 1
ATOM 1440 O O . VAL A 1 185 ? -33.715 6.184 2.020 1.00 90.19 185 VAL A O 1
ATOM 1443 N N . ALA A 1 186 ? -35.398 4.709 1.988 1.00 88.62 186 ALA A N 1
ATOM 1444 C CA . ALA A 1 186 ? -34.983 4.025 3.210 1.00 88.62 186 ALA A CA 1
ATOM 1445 C C . ALA A 1 186 ? -33.621 3.330 3.052 1.00 88.62 186 ALA A C 1
ATOM 1447 O O . ALA A 1 186 ? -32.758 3.483 3.915 1.00 88.62 186 ALA A O 1
ATOM 1448 N N . VAL A 1 187 ? -33.404 2.620 1.939 1.00 90.12 187 VAL A N 1
ATOM 1449 C CA . VAL A 1 187 ? -32.111 2.002 1.607 1.00 90.12 187 VAL A CA 1
ATOM 1450 C C . VAL A 1 187 ? -31.028 3.069 1.523 1.00 90.12 187 VAL A C 1
ATOM 1452 O O . VAL A 1 187 ? -29.976 2.901 2.128 1.00 90.12 187 VAL A O 1
ATOM 1455 N N . PHE A 1 188 ? -31.303 4.195 0.864 1.00 92.38 188 PHE A N 1
ATOM 1456 C CA . PHE A 1 188 ? -30.359 5.301 0.754 1.00 92.38 188 PHE A CA 1
ATOM 1457 C C . PHE A 1 188 ? -29.945 5.851 2.130 1.00 92.38 188 PHE A C 1
ATOM 1459 O O . PHE A 1 188 ? -28.752 5.946 2.417 1.00 92.38 188 PHE A O 1
ATOM 1466 N N . ILE A 1 189 ? -30.904 6.120 3.024 1.00 90.88 189 ILE A N 1
ATOM 1467 C CA . ILE A 1 189 ? -30.624 6.587 4.396 1.00 90.88 189 ILE A CA 1
ATOM 1468 C C . ILE A 1 189 ? -29.747 5.582 5.153 1.00 90.88 189 ILE A C 1
ATOM 1470 O O . ILE A 1 189 ? -28.764 5.974 5.781 1.00 90.88 189 ILE A O 1
ATOM 1474 N N . VAL A 1 190 ? -30.069 4.289 5.067 1.00 88.69 190 VAL A N 1
ATOM 1475 C CA . VAL A 1 190 ? -29.293 3.230 5.727 1.00 88.69 190 VAL A CA 1
ATOM 1476 C C . VAL A 1 190 ? -27.885 3.130 5.138 1.00 88.69 190 VAL A C 1
ATOM 1478 O O . VAL A 1 190 ? -26.919 3.035 5.890 1.00 88.69 190 VAL A O 1
ATOM 1481 N N . THR A 1 191 ? -27.732 3.203 3.813 1.00 89.88 191 THR A N 1
ATOM 1482 C CA . THR A 1 191 ? -26.407 3.178 3.176 1.00 89.88 191 THR A CA 1
ATOM 1483 C C . THR A 1 191 ? -25.549 4.371 3.583 1.00 89.88 191 THR A C 1
ATOM 1485 O O . THR A 1 191 ? -24.365 4.187 3.853 1.00 89.88 191 THR A O 1
ATOM 1488 N N . LEU A 1 192 ? -26.129 5.570 3.708 1.00 91.69 192 LEU A N 1
ATOM 1489 C CA . LEU A 1 192 ? -25.405 6.745 4.193 1.00 91.69 192 LEU A CA 1
ATOM 1490 C C . LEU A 1 192 ? -24.964 6.589 5.651 1.00 91.69 192 LEU A C 1
ATOM 1492 O O . LEU A 1 192 ? -23.830 6.935 5.967 1.00 91.69 192 LEU A O 1
ATOM 1496 N N . ASP A 1 193 ? -25.815 6.034 6.520 1.00 89.50 193 ASP A N 1
ATOM 1497 C CA . ASP A 1 193 ? -25.440 5.715 7.903 1.00 89.50 193 ASP A CA 1
ATOM 1498 C C . ASP A 1 193 ? -24.209 4.797 7.922 1.00 89.50 193 ASP A C 1
ATOM 1500 O O . ASP A 1 193 ? -23.207 5.123 8.557 1.00 89.50 193 ASP A O 1
ATOM 1504 N N . TYR A 1 194 ? -24.221 3.708 7.145 1.00 88.25 194 TYR A N 1
ATOM 1505 C CA . TYR A 1 194 ? -23.066 2.813 7.029 1.00 88.25 194 TYR A CA 1
ATOM 1506 C C . TYR A 1 194 ? -21.812 3.507 6.487 1.00 88.25 194 TYR A C 1
ATOM 1508 O O . TYR A 1 194 ? -20.731 3.288 7.028 1.00 88.25 194 TYR A O 1
ATOM 1516 N N . LEU A 1 195 ? -21.932 4.359 5.466 1.00 90.81 195 LEU A N 1
ATOM 1517 C CA . LEU A 1 195 ? -20.791 5.093 4.910 1.00 90.81 195 LEU A CA 1
ATOM 1518 C C . LEU A 1 195 ? -20.178 6.067 5.921 1.00 90.81 195 LEU A C 1
ATOM 1520 O O . LEU A 1 195 ? -18.956 6.133 6.027 1.00 90.81 195 LEU A O 1
ATOM 1524 N N . ILE A 1 196 ? -21.001 6.780 6.696 1.00 91.00 196 ILE A N 1
ATOM 1525 C CA . ILE A 1 196 ? -20.528 7.684 7.756 1.00 91.00 196 ILE A CA 1
ATOM 1526 C C . ILE A 1 196 ? -19.781 6.892 8.831 1.00 91.00 196 ILE A C 1
ATOM 1528 O O . ILE A 1 196 ? -18.694 7.288 9.248 1.00 91.00 196 ILE A O 1
ATOM 1532 N N . TRP A 1 197 ? -20.331 5.756 9.265 1.00 88.38 197 TRP A N 1
ATOM 1533 C CA . TRP A 1 197 ? -19.682 4.916 10.272 1.00 88.38 197 TRP A CA 1
ATOM 1534 C C . TRP A 1 197 ? -18.387 4.285 9.765 1.00 88.38 197 TRP A C 1
ATOM 1536 O O . TRP A 1 197 ? -17.402 4.274 10.500 1.00 88.38 197 TRP A O 1
ATOM 1546 N N . LEU A 1 198 ? -18.349 3.831 8.511 1.00 88.31 198 LEU A N 1
ATOM 1547 C CA . LEU A 1 198 ? -17.113 3.374 7.881 1.00 88.31 198 LEU A CA 1
ATOM 1548 C C . LEU A 1 198 ? -16.078 4.498 7.839 1.00 88.31 198 LEU A C 1
ATOM 1550 O O . LEU A 1 198 ? -14.951 4.282 8.270 1.00 88.31 198 LEU A O 1
ATOM 1554 N N . ALA A 1 199 ? -16.458 5.700 7.402 1.00 89.94 199 ALA A N 1
ATOM 1555 C CA . ALA A 1 199 ? -15.558 6.850 7.363 1.00 89.94 199 ALA A CA 1
ATOM 1556 C C . ALA A 1 199 ? -14.996 7.197 8.751 1.00 89.94 199 ALA A C 1
ATOM 1558 O O . ALA A 1 199 ? -13.807 7.482 8.868 1.00 89.94 199 ALA A O 1
ATOM 1559 N N . LEU A 1 200 ? -15.809 7.113 9.810 1.00 89.88 200 LEU A N 1
ATOM 1560 C CA . LEU A 1 200 ? -15.342 7.292 11.188 1.00 89.88 200 LEU A CA 1
ATOM 1561 C C . LEU A 1 200 ? -14.343 6.202 11.596 1.00 89.88 200 LEU A C 1
ATOM 1563 O O . LEU A 1 200 ? -13.286 6.527 12.129 1.00 89.88 200 LEU A O 1
ATOM 1567 N N . CYS A 1 201 ? -14.628 4.928 11.314 1.00 88.94 201 CYS A N 1
ATOM 1568 C CA . CYS A 1 201 ? -13.679 3.842 11.571 1.00 88.94 201 CYS A CA 1
ATOM 1569 C C . CYS A 1 201 ? -12.356 4.060 10.821 1.00 88.94 201 CYS A C 1
ATOM 1571 O O . CYS A 1 201 ? -11.295 3.922 11.422 1.00 88.94 201 CYS A O 1
ATOM 1573 N N . PHE A 1 202 ? -12.409 4.480 9.552 1.00 86.44 202 PHE A N 1
ATOM 1574 C CA . PHE A 1 202 ? -11.226 4.847 8.768 1.00 86.44 202 PHE A CA 1
ATOM 1575 C C . PHE A 1 202 ? -10.447 6.006 9.402 1.00 86.44 202 PHE A C 1
ATOM 1577 O O . PHE A 1 202 ? -9.227 5.926 9.536 1.00 86.44 202 PHE A O 1
ATOM 1584 N N . ALA A 1 203 ? -11.144 7.060 9.829 1.00 90.06 203 ALA A N 1
ATOM 1585 C CA . ALA A 1 203 ? -10.528 8.239 10.427 1.00 90.06 203 ALA A CA 1
ATOM 1586 C C . ALA A 1 203 ? -9.830 7.928 11.761 1.00 90.06 203 ALA A C 1
ATOM 1588 O O . ALA A 1 203 ? -8.760 8.471 12.026 1.00 90.06 203 ALA A O 1
ATOM 1589 N N . PHE A 1 204 ? -10.401 7.045 12.587 1.00 88.06 204 PHE A N 1
ATOM 1590 C CA . PHE A 1 204 ? -9.834 6.684 13.893 1.00 88.06 204 PHE A CA 1
ATOM 1591 C C . PHE A 1 204 ? -8.826 5.532 13.846 1.00 88.06 204 PHE A C 1
ATOM 1593 O O . PHE A 1 204 ? -7.971 5.444 14.729 1.00 88.06 204 PHE A O 1
ATOM 1600 N N . ALA A 1 205 ? -8.864 4.686 12.814 1.00 87.56 205 ALA A N 1
ATOM 1601 C CA . ALA A 1 205 ? -7.881 3.621 12.640 1.00 87.56 205 ALA A CA 1
ATOM 1602 C C . ALA A 1 205 ? -6.458 4.177 12.490 1.00 87.56 205 ALA A C 1
ATOM 1604 O O . ALA A 1 205 ? -5.528 3.633 13.076 1.00 87.56 205 ALA A O 1
ATOM 1605 N N . GLY A 1 206 ? -6.288 5.284 11.757 1.00 85.88 206 GLY A N 1
ATOM 1606 C CA . GLY A 1 206 ? -4.980 5.916 11.550 1.00 85.88 206 GLY A CA 1
ATOM 1607 C C . GLY A 1 206 ? -4.279 6.301 12.862 1.00 85.88 206 GLY A C 1
ATOM 1608 O O . GLY A 1 206 ? -3.194 5.784 13.132 1.00 85.88 206 GLY A O 1
ATOM 1609 N N . PRO A 1 207 ? -4.890 7.151 13.711 1.00 89.25 207 PRO A N 1
ATOM 1610 C CA . PRO A 1 207 ? -4.344 7.505 15.021 1.00 89.25 207 PRO A CA 1
ATOM 1611 C C . PRO A 1 207 ? -4.088 6.295 15.925 1.00 89.25 207 PRO A C 1
ATOM 1613 O O . PRO A 1 207 ? -3.069 6.257 16.610 1.00 89.25 207 PRO A O 1
ATOM 1616 N N . MET A 1 208 ? -4.969 5.291 15.904 1.00 88.12 208 MET A N 1
ATOM 1617 C CA . MET A 1 208 ? -4.806 4.072 16.701 1.00 88.12 208 MET A CA 1
ATOM 1618 C C . MET A 1 208 ? -3.582 3.257 16.260 1.00 88.12 208 MET A C 1
ATOM 1620 O O . MET A 1 208 ? -2.781 2.850 17.099 1.00 88.12 208 MET A O 1
ATOM 1624 N N . ILE A 1 209 ? -3.405 3.056 14.950 1.00 88.81 209 ILE A N 1
ATOM 1625 C CA . ILE A 1 209 ? -2.247 2.343 14.392 1.00 88.81 209 ILE A CA 1
ATOM 1626 C C . ILE A 1 209 ? -0.961 3.117 14.681 1.00 88.81 209 ILE A C 1
ATOM 1628 O O . ILE A 1 209 ? 0.020 2.523 15.120 1.00 88.81 209 ILE A O 1
ATOM 1632 N N . LEU A 1 210 ? -0.962 4.439 14.482 1.00 88.69 210 LEU A N 1
ATOM 1633 C CA . LEU A 1 210 ? 0.207 5.273 14.758 1.00 88.69 210 LEU A CA 1
ATOM 1634 C C . LEU A 1 210 ? 0.591 5.230 16.242 1.00 88.69 210 LEU A C 1
ATOM 1636 O O . LEU A 1 210 ? 1.774 5.122 16.552 1.00 88.69 210 LEU A O 1
ATOM 1640 N N . SER A 1 211 ? -0.396 5.254 17.143 1.00 88.69 211 SER A N 1
ATOM 1641 C CA . SER A 1 211 ? -0.174 5.092 18.582 1.00 88.69 211 SER A CA 1
ATOM 1642 C C . SER A 1 211 ? 0.463 3.739 18.905 1.00 88.69 211 SER A C 1
ATOM 1644 O O . SER A 1 211 ? 1.443 3.696 19.640 1.00 88.69 211 SER A O 1
ATOM 1646 N N . GLY A 1 212 ? -0.040 2.647 18.317 1.00 88.50 212 GLY A N 1
ATOM 1647 C CA . GLY A 1 212 ? 0.520 1.309 18.528 1.00 88.50 212 GLY A CA 1
ATOM 1648 C C . GLY A 1 212 ? 1.943 1.154 17.981 1.00 88.50 212 GLY A C 1
ATOM 1649 O O . GLY A 1 212 ? 2.797 0.569 18.641 1.00 88.50 212 GLY A O 1
ATOM 1650 N N . ILE A 1 213 ? 2.235 1.719 16.802 1.00 93.00 213 ILE A N 1
ATOM 1651 C CA . ILE A 1 213 ? 3.595 1.723 16.230 1.00 93.00 213 ILE A CA 1
ATOM 1652 C C . ILE A 1 213 ? 4.544 2.546 17.103 1.00 93.00 213 ILE A C 1
ATOM 1654 O O . ILE A 1 213 ? 5.680 2.135 17.335 1.00 93.00 213 ILE A O 1
ATOM 1658 N N . TYR A 1 214 ? 4.093 3.708 17.578 1.00 92.38 214 TYR A N 1
ATOM 1659 C CA . TYR A 1 214 ? 4.884 4.564 18.452 1.00 92.38 214 TYR A CA 1
ATOM 1660 C C . TYR A 1 214 ? 5.245 3.854 19.764 1.00 92.38 214 TYR A C 1
ATOM 1662 O O . TYR A 1 214 ? 6.410 3.874 20.161 1.00 92.38 214 TYR A O 1
ATOM 1670 N N . GLU A 1 215 ? 4.280 3.180 20.393 1.00 90.44 215 GLU A N 1
ATOM 1671 C CA . GLU A 1 215 ? 4.498 2.392 21.612 1.00 90.44 215 GLU A CA 1
ATOM 1672 C C . GLU A 1 215 ? 5.470 1.228 21.363 1.00 90.44 215 GLU A C 1
ATOM 1674 O O . GLU A 1 215 ? 6.484 1.122 22.047 1.00 90.44 215 GLU A O 1
ATOM 1679 N N . ALA A 1 216 ? 5.278 0.457 20.287 1.00 91.44 216 ALA A N 1
ATOM 1680 C CA . ALA A 1 216 ? 6.185 -0.635 19.922 1.00 91.44 216 ALA A CA 1
ATOM 1681 C C . ALA A 1 216 ? 7.627 -0.164 19.636 1.00 91.44 216 ALA A C 1
ATOM 1683 O O . ALA A 1 216 ? 8.603 -0.857 19.950 1.00 91.44 216 ALA A O 1
ATOM 1684 N N . PHE A 1 217 ? 7.789 1.020 19.035 1.00 93.81 217 PHE A N 1
ATOM 1685 C CA . PHE A 1 217 ? 9.105 1.617 18.811 1.00 93.81 217 PHE A CA 1
ATOM 1686 C C . PHE A 1 217 ? 9.771 2.023 20.128 1.00 93.81 217 PHE A C 1
ATOM 1688 O O . PHE A 1 217 ? 10.969 1.793 20.309 1.00 93.81 217 PHE A O 1
ATOM 1695 N N . LEU A 1 218 ? 9.005 2.610 21.048 1.00 91.19 218 LEU A N 1
ATOM 1696 C CA . LEU A 1 218 ? 9.485 2.991 22.372 1.00 91.19 218 LEU A CA 1
ATOM 1697 C C . LEU A 1 218 ? 9.925 1.750 23.162 1.00 91.19 218 LEU A C 1
ATOM 1699 O O . LEU A 1 218 ? 11.042 1.734 23.685 1.00 91.19 218 LEU A O 1
ATOM 1703 N N . ASP A 1 219 ? 9.129 0.682 23.147 1.00 93.00 219 ASP A N 1
ATOM 1704 C CA . ASP A 1 219 ? 9.464 -0.594 23.788 1.00 93.00 219 ASP A CA 1
ATOM 1705 C C . ASP A 1 219 ? 10.753 -1.199 23.223 1.00 93.00 219 ASP A C 1
ATOM 1707 O O . ASP A 1 219 ? 11.631 -1.624 23.978 1.00 93.00 219 ASP A O 1
ATOM 1711 N N . SER A 1 220 ? 10.924 -1.162 21.897 1.00 93.69 220 SER A N 1
ATOM 1712 C CA . SER A 1 220 ? 12.147 -1.636 21.234 1.00 93.69 220 SER A CA 1
ATOM 1713 C C . SER A 1 220 ? 13.382 -0.851 21.689 1.00 93.69 220 SER A C 1
ATOM 1715 O O . SER A 1 220 ? 14.434 -1.433 21.952 1.00 93.69 220 SER A O 1
ATOM 1717 N N . ARG A 1 221 ? 13.258 0.473 21.854 1.00 92.50 221 ARG A N 1
ATOM 1718 C CA . ARG A 1 221 ? 14.349 1.326 22.352 1.00 92.50 221 ARG A CA 1
ATOM 1719 C C . ARG A 1 221 ? 14.692 1.049 23.812 1.00 92.50 221 ARG A C 1
ATOM 1721 O O . ARG A 1 221 ? 15.874 1.056 24.156 1.00 92.50 221 ARG A O 1
ATOM 1728 N N . ILE A 1 222 ? 13.694 0.805 24.661 1.00 90.62 222 ILE A N 1
ATOM 1729 C CA . ILE A 1 222 ? 13.928 0.431 26.062 1.00 90.62 222 ILE A CA 1
ATOM 1730 C C . ILE A 1 222 ? 14.617 -0.935 26.135 1.00 90.62 222 ILE A C 1
ATOM 1732 O O . ILE A 1 222 ? 15.578 -1.080 26.891 1.00 90.62 222 ILE A O 1
ATOM 1736 N N . LEU A 1 223 ? 14.183 -1.917 25.340 1.00 92.25 223 LEU A N 1
ATOM 1737 C CA . LEU A 1 223 ? 14.820 -3.236 25.281 1.00 92.25 223 LEU A CA 1
ATOM 1738 C C . LEU A 1 223 ? 16.283 -3.141 24.842 1.00 92.25 223 LEU A C 1
ATOM 1740 O O . LEU A 1 223 ? 17.150 -3.690 25.521 1.00 92.25 223 LEU A O 1
ATOM 1744 N N . ASP A 1 224 ? 16.572 -2.387 23.778 1.00 93.44 224 ASP A N 1
ATOM 1745 C CA . ASP A 1 224 ? 17.943 -2.142 23.317 1.00 93.44 224 ASP A CA 1
ATOM 1746 C C . ASP A 1 224 ? 18.813 -1.524 24.421 1.00 93.44 224 ASP A C 1
ATOM 1748 O O . ASP A 1 224 ? 19.966 -1.918 24.611 1.00 93.44 224 ASP A O 1
ATOM 1752 N N . PHE A 1 225 ? 18.264 -0.565 25.171 1.00 90.06 225 PHE A N 1
ATOM 1753 C CA . PHE A 1 225 ? 18.955 0.068 26.291 1.00 90.06 225 PHE A CA 1
ATOM 1754 C C . PHE A 1 225 ? 19.236 -0.926 27.424 1.00 90.06 225 PHE A C 1
ATOM 1756 O O . PHE A 1 225 ? 20.371 -1.022 27.891 1.00 90.06 225 PHE A O 1
ATOM 1763 N N . VAL A 1 226 ? 18.236 -1.712 27.834 1.00 91.56 226 VAL A N 1
ATOM 1764 C CA . VAL A 1 226 ? 18.385 -2.732 28.884 1.00 91.56 226 VAL A CA 1
ATOM 1765 C C . VAL A 1 226 ? 19.393 -3.807 28.474 1.00 91.56 226 VAL A C 1
ATOM 1767 O O . VAL A 1 226 ? 20.181 -4.239 29.312 1.00 91.56 226 VAL A O 1
ATOM 1770 N N . MET A 1 227 ? 19.421 -4.218 27.204 1.00 90.06 227 MET A N 1
ATOM 1771 C CA . MET A 1 227 ? 20.390 -5.198 26.703 1.00 90.06 227 MET A CA 1
ATOM 1772 C C . MET A 1 227 ? 21.826 -4.661 26.700 1.00 90.06 227 MET A C 1
ATOM 1774 O O . MET A 1 227 ? 22.750 -5.386 27.070 1.00 90.06 227 MET A O 1
ATOM 1778 N N . ARG A 1 228 ? 22.029 -3.398 26.301 1.00 90.00 228 ARG A N 1
ATOM 1779 C CA . ARG A 1 228 ? 23.361 -2.768 26.272 1.00 90.00 228 ARG A CA 1
ATOM 1780 C C . ARG A 1 228 ? 23.895 -2.505 27.677 1.00 90.00 228 ARG A C 1
ATOM 1782 O O . ARG A 1 228 ? 24.995 -2.938 28.008 1.00 90.00 228 ARG A O 1
ATOM 1789 N N . GLU A 1 229 ? 23.097 -1.851 28.514 1.00 87.31 229 GLU A N 1
ATOM 1790 C CA . GLU A 1 229 ? 23.517 -1.420 29.851 1.00 87.31 229 GLU A CA 1
ATOM 1791 C C . GLU A 1 229 ? 23.414 -2.536 30.899 1.00 87.31 229 GLU A C 1
ATOM 1793 O O . GLU A 1 229 ? 24.133 -2.530 31.899 1.00 87.31 229 GLU A O 1
ATOM 1798 N N . GLY A 1 230 ? 22.573 -3.548 30.669 1.00 80.62 230 GLY A N 1
ATOM 1799 C CA . GLY A 1 230 ? 22.472 -4.734 31.525 1.00 80.62 230 GLY A CA 1
ATOM 1800 C C . GLY A 1 230 ? 23.798 -5.482 31.667 1.00 80.62 230 GLY A C 1
ATOM 1801 O O . GLY A 1 230 ? 24.105 -5.981 32.747 1.00 80.62 230 GLY A O 1
ATOM 1802 N N . ASN A 1 231 ? 24.617 -5.483 30.612 1.00 75.12 231 ASN A N 1
ATOM 1803 C CA . ASN A 1 231 ? 25.961 -6.062 30.629 1.00 75.12 231 ASN A CA 1
ATOM 1804 C C . ASN A 1 231 ? 27.023 -5.101 31.197 1.00 75.12 231 ASN A C 1
ATOM 1806 O O . ASN A 1 231 ? 28.066 -5.558 31.658 1.00 75.12 231 ASN A O 1
ATOM 1810 N N . ALA A 1 232 ? 26.760 -3.789 31.191 1.00 78.81 232 ALA A N 1
ATOM 1811 C CA . ALA A 1 232 ? 27.681 -2.743 31.643 1.00 78.81 232 ALA A CA 1
ATOM 1812 C C . ALA A 1 232 ? 27.532 -2.370 33.135 1.00 78.81 232 ALA A C 1
ATOM 1814 O O . ALA A 1 232 ? 28.319 -1.578 33.648 1.00 78.81 232 ALA A O 1
ATOM 1815 N N . GLY A 1 233 ? 26.559 -2.956 33.847 1.00 82.25 233 GLY A N 1
ATOM 1816 C CA . GLY A 1 233 ? 26.378 -2.774 35.294 1.00 82.25 233 GLY A CA 1
ATOM 1817 C C . GLY A 1 233 ? 25.041 -2.165 35.723 1.00 82.25 233 GLY A C 1
ATOM 1818 O O . GLY A 1 233 ? 24.920 -1.710 36.862 1.00 82.25 233 GLY A O 1
ATOM 1819 N N . LEU A 1 234 ? 24.022 -2.153 34.856 1.00 84.69 234 LEU A N 1
ATOM 1820 C CA . LEU A 1 234 ? 22.687 -1.679 35.222 1.00 84.69 234 LEU A CA 1
ATOM 1821 C C . LEU A 1 234 ? 22.125 -2.474 36.415 1.00 84.69 234 LEU A C 1
ATOM 1823 O O . LEU A 1 234 ? 22.077 -3.706 36.415 1.00 84.69 234 LEU A O 1
ATOM 1827 N N . SER A 1 235 ? 21.651 -1.758 37.438 1.00 87.88 235 SER A N 1
ATOM 1828 C CA . SER A 1 235 ? 21.032 -2.379 38.612 1.00 87.88 235 SER A CA 1
ATOM 1829 C C . SER A 1 235 ? 19.832 -3.239 38.206 1.00 87.88 235 SER A C 1
ATOM 1831 O O . SER A 1 235 ? 18.934 -2.776 37.496 1.00 87.88 235 SER A O 1
ATOM 1833 N N . LYS A 1 236 ? 19.775 -4.478 38.717 1.00 86.56 236 LYS A N 1
ATOM 1834 C CA . LYS A 1 236 ? 18.678 -5.428 38.447 1.00 86.56 236 LYS A CA 1
ATOM 1835 C C . LYS A 1 236 ? 17.304 -4.820 38.735 1.00 86.56 236 LYS A C 1
ATOM 1837 O O . LYS A 1 236 ? 16.371 -5.051 37.980 1.00 86.56 236 LYS A O 1
ATOM 1842 N N . VAL A 1 237 ? 17.202 -3.976 39.765 1.00 88.19 237 VAL A N 1
ATOM 1843 C CA . VAL A 1 237 ? 15.957 -3.281 40.132 1.00 88.19 237 VAL A CA 1
ATOM 1844 C C . VAL A 1 237 ? 15.497 -2.316 39.034 1.00 88.19 237 VAL A C 1
ATOM 1846 O O . VAL A 1 237 ? 14.305 -2.238 38.749 1.00 88.19 237 VAL A O 1
ATOM 1849 N N . MET A 1 238 ? 16.425 -1.597 38.396 1.00 87.31 238 MET A N 1
ATOM 1850 C CA . MET A 1 238 ? 16.108 -0.675 37.301 1.00 87.31 238 MET A CA 1
ATOM 1851 C C . MET A 1 238 ? 15.700 -1.440 36.038 1.00 87.31 238 MET A C 1
ATOM 1853 O O . MET A 1 238 ? 14.713 -1.086 35.400 1.00 87.31 238 MET A O 1
ATOM 1857 N N . SER A 1 239 ? 16.402 -2.535 35.732 1.00 87.12 239 SER A N 1
ATOM 1858 C CA . SER A 1 239 ? 16.058 -3.427 34.618 1.00 87.12 239 SER A CA 1
ATOM 1859 C C . SER A 1 239 ? 14.650 -4.020 34.770 1.00 87.12 239 SER A C 1
ATOM 1861 O O . SER A 1 239 ? 13.836 -3.921 33.854 1.00 87.12 239 SER A O 1
ATOM 1863 N N . THR A 1 240 ? 14.297 -4.528 35.959 1.00 89.31 240 THR A N 1
ATOM 1864 C CA . THR A 1 240 ? 12.943 -5.043 36.231 1.00 89.31 240 THR A CA 1
ATOM 1865 C C . THR A 1 240 ? 11.870 -3.966 36.071 1.00 89.31 240 THR A C 1
ATOM 1867 O O . THR A 1 240 ? 10.804 -4.252 35.536 1.00 89.31 240 THR A O 1
ATOM 1870 N N . ARG A 1 241 ? 12.133 -2.722 36.498 1.00 88.81 241 ARG A N 1
ATOM 1871 C CA . ARG A 1 241 ? 11.180 -1.609 36.336 1.00 88.81 241 ARG A CA 1
ATOM 1872 C C . ARG A 1 241 ? 10.966 -1.236 34.871 1.00 88.81 241 ARG A C 1
ATOM 1874 O O . ARG A 1 241 ? 9.829 -1.015 34.479 1.00 88.81 241 ARG A O 1
ATOM 1881 N N . LEU A 1 242 ? 12.027 -1.202 34.068 1.00 88.06 242 LEU A N 1
ATOM 1882 C CA . LEU A 1 242 ? 11.935 -0.914 32.633 1.00 88.06 242 LEU A CA 1
ATOM 1883 C C . LEU A 1 242 ? 11.168 -2.010 31.881 1.00 88.06 242 LEU A C 1
ATOM 1885 O O . LEU A 1 242 ? 10.291 -1.703 31.081 1.00 88.06 242 LEU A O 1
ATOM 1889 N N . LEU A 1 243 ? 11.428 -3.280 32.200 1.00 89.75 243 LEU A N 1
ATOM 1890 C CA . LEU A 1 243 ? 10.675 -4.412 31.648 1.00 89.75 243 LEU A CA 1
ATOM 1891 C C . LEU A 1 243 ? 9.205 -4.402 32.085 1.00 89.75 243 LEU A C 1
ATOM 1893 O O . LEU A 1 243 ? 8.327 -4.756 31.305 1.00 89.75 243 LEU A O 1
ATOM 1897 N N . TYR A 1 244 ? 8.925 -3.970 33.316 1.00 89.62 244 TYR A N 1
ATOM 1898 C CA . TYR A 1 244 ? 7.557 -3.806 33.801 1.00 89.62 244 TYR A CA 1
ATOM 1899 C C . TYR A 1 244 ? 6.810 -2.690 33.058 1.00 89.62 244 TYR A C 1
ATOM 1901 O O . TYR A 1 244 ? 5.648 -2.877 32.718 1.00 89.62 244 TYR A O 1
ATOM 1909 N N . ILE A 1 245 ? 7.473 -1.567 32.757 1.00 87.69 245 ILE A N 1
ATOM 1910 C CA . ILE A 1 245 ? 6.886 -0.469 31.970 1.00 87.69 245 ILE A CA 1
ATOM 1911 C C . ILE A 1 245 ? 6.489 -0.950 30.567 1.00 87.69 245 ILE A C 1
ATOM 1913 O O . ILE A 1 245 ? 5.379 -0.659 30.140 1.00 87.69 245 ILE A O 1
ATOM 1917 N N . ILE A 1 246 ? 7.331 -1.749 29.901 1.00 89.25 246 ILE A N 1
ATOM 1918 C CA . ILE A 1 246 ? 7.000 -2.358 28.597 1.00 89.25 246 ILE A CA 1
ATOM 1919 C C . ILE A 1 246 ? 5.763 -3.264 28.707 1.00 89.25 246 ILE A C 1
ATOM 1921 O O . ILE A 1 246 ? 4.880 -3.245 27.859 1.00 89.25 246 ILE A O 1
ATOM 1925 N N . LEU A 1 247 ? 5.681 -4.074 29.766 1.00 86.44 247 LEU A N 1
ATOM 1926 C CA . LEU A 1 247 ? 4.608 -5.061 29.919 1.00 86.44 247 LEU A CA 1
ATOM 1927 C C . LEU A 1 247 ? 3.255 -4.417 30.249 1.00 86.44 247 LEU A C 1
ATOM 1929 O O . LEU A 1 247 ? 2.207 -4.922 29.851 1.00 86.44 247 LEU A O 1
ATOM 1933 N N . VAL A 1 248 ? 3.279 -3.319 31.000 1.00 85.38 248 VAL A N 1
ATOM 1934 C CA . VAL A 1 248 ? 2.082 -2.584 31.424 1.00 85.38 248 VAL A CA 1
ATOM 1935 C C . VAL A 1 248 ? 1.639 -1.554 30.378 1.00 85.38 248 VAL A C 1
ATOM 1937 O O . VAL A 1 248 ? 0.471 -1.164 30.377 1.00 85.38 248 VAL A O 1
ATOM 1940 N N . GLY A 1 249 ? 2.535 -1.157 29.474 1.00 76.50 249 GLY A N 1
ATOM 1941 C CA . GLY A 1 249 ? 2.309 -0.093 28.501 1.00 76.50 249 GLY A CA 1
ATOM 1942 C C . GLY A 1 249 ? 2.330 1.292 29.147 1.00 76.50 249 GLY A C 1
ATOM 1943 O O . GLY A 1 249 ? 2.504 1.448 30.363 1.00 76.50 249 GLY A O 1
ATOM 1944 N N . ASN A 1 250 ? 2.127 2.330 28.335 1.00 66.38 250 ASN A N 1
ATOM 1945 C CA . ASN A 1 250 ? 2.094 3.720 28.804 1.00 66.38 250 ASN A CA 1
ATOM 1946 C C . ASN A 1 250 ? 0.756 4.072 29.486 1.00 66.38 250 ASN A C 1
ATOM 1948 O O . ASN A 1 250 ? 0.023 4.970 29.067 1.00 66.38 250 ASN A O 1
ATOM 1952 N N . LEU A 1 251 ? 0.407 3.328 30.533 1.00 63.56 251 LEU A N 1
ATOM 1953 C CA . LEU A 1 251 ? -0.736 3.629 31.379 1.00 63.56 251 LEU A CA 1
ATOM 1954 C C . LEU A 1 251 ? -0.355 4.765 32.334 1.00 63.56 251 LEU A C 1
ATOM 1956 O O . LEU A 1 251 ? 0.380 4.563 33.302 1.00 63.56 251 LEU A O 1
ATOM 1960 N N . ASP A 1 252 ? -0.889 5.962 32.077 1.00 58.50 252 ASP A N 1
ATOM 1961 C CA . ASP A 1 252 ? -0.883 7.063 33.043 1.00 58.50 252 ASP A CA 1
ATOM 1962 C C . ASP A 1 252 ? -1.804 6.694 34.214 1.00 58.50 252 ASP A C 1
ATOM 1964 O O . ASP A 1 252 ? -2.996 7.018 34.264 1.00 58.50 252 ASP A O 1
ATOM 1968 N N . PHE A 1 253 ? -1.263 5.931 35.162 1.00 57.25 253 PHE A N 1
ATOM 1969 C CA . PHE A 1 253 ? -1.916 5.739 36.440 1.00 57.25 253 PHE A CA 1
ATOM 1970 C C . PHE A 1 253 ? -1.881 7.079 37.161 1.00 57.25 253 PHE A C 1
ATOM 1972 O O . PHE A 1 253 ? -0.887 7.422 37.802 1.00 57.25 253 PHE A O 1
ATOM 1979 N N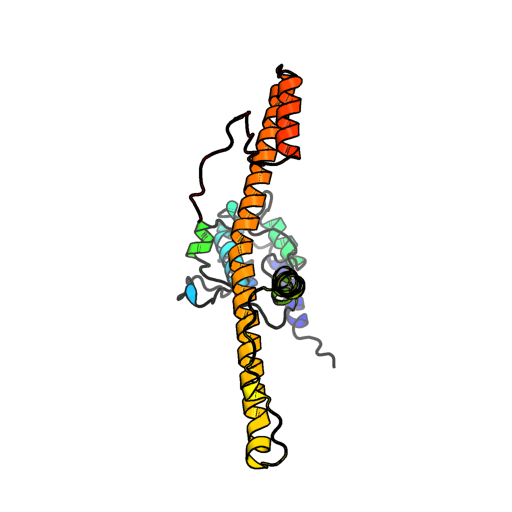 . LYS A 1 254 ? -2.998 7.814 37.121 1.00 56.47 254 LYS A N 1
ATOM 1980 C CA . LYS A 1 254 ? -3.264 8.874 38.096 1.00 56.47 254 LYS A CA 1
ATOM 1981 C C . LYS A 1 254 ? -3.273 8.249 39.485 1.00 56.47 254 LYS A C 1
ATOM 1983 O O . LYS A 1 254 ? -4.305 7.811 39.995 1.00 56.47 254 LYS A O 1
ATOM 1988 N N . TRP A 1 255 ? -2.095 8.184 40.086 1.00 51.75 255 TRP A N 1
ATOM 1989 C CA . TRP A 1 255 ? -1.908 7.753 41.450 1.00 51.75 255 TRP A CA 1
ATOM 1990 C C . TRP A 1 255 ? -2.546 8.816 42.338 1.00 51.75 255 TRP A C 1
ATOM 1992 O O . TRP A 1 255 ? -1.986 9.891 42.544 1.00 51.75 255 TRP A O 1
ATOM 2002 N N . LYS A 1 256 ? -3.754 8.538 42.840 1.00 54.53 256 LYS A N 1
ATOM 2003 C CA . LYS A 1 256 ? -4.332 9.306 43.944 1.00 54.53 256 LYS A CA 1
ATOM 2004 C C . LYS A 1 256 ? -3.489 9.031 45.190 1.00 54.53 256 LYS A C 1
ATOM 2006 O O . LYS A 1 256 ? -3.840 8.186 46.011 1.00 54.53 256 LYS A O 1
ATOM 2011 N N . SER A 1 257 ? -2.358 9.720 45.325 1.00 53.75 257 SER A N 1
ATOM 2012 C CA . SER A 1 257 ? -1.649 9.819 46.596 1.00 53.75 257 SER A CA 1
ATOM 2013 C C . SER A 1 257 ? -2.561 10.557 47.568 1.00 53.75 257 SER A C 1
ATOM 2015 O O . SER A 1 257 ? -2.810 11.742 47.385 1.00 53.75 257 SER A O 1
ATOM 2017 N N . GLY A 1 258 ? -3.095 9.801 48.529 1.00 54.31 258 GLY A N 1
ATOM 2018 C CA . GLY A 1 258 ? -3.902 10.215 49.675 1.00 54.31 258 GLY A CA 1
ATOM 2019 C C . GLY A 1 258 ? -4.208 11.702 49.811 1.00 54.31 258 GLY A C 1
ATOM 2020 O O . GLY A 1 258 ? -3.406 12.455 50.349 1.00 54.31 258 GLY A O 1
ATOM 2021 N N . GLU A 1 259 ? -5.435 12.071 49.455 1.00 44.41 259 GLU A N 1
ATOM 2022 C CA . GLU A 1 259 ? -6.088 13.231 50.041 1.00 44.41 259 GLU A CA 1
ATOM 2023 C C . GLU A 1 259 ? -7.354 12.739 50.740 1.00 44.41 259 GLU A C 1
ATOM 2025 O O . GLU A 1 259 ? -8.415 12.527 50.148 1.00 44.41 259 GLU A O 1
ATOM 2030 N N . SER A 1 260 ? -7.206 12.480 52.036 1.00 51.56 260 SER A N 1
ATOM 2031 C CA . SER A 1 260 ? -8.309 12.499 52.980 1.00 51.56 260 SER A CA 1
ATOM 2032 C C . SER A 1 260 ? -8.813 13.938 53.080 1.00 51.56 260 SER A C 1
ATOM 2034 O O . SER A 1 260 ? -8.379 14.659 53.965 1.00 51.56 260 SER A O 1
ATOM 2036 N N . ASN A 1 261 ? -9.678 14.360 52.157 1.00 40.38 261 ASN A N 1
ATOM 2037 C CA . ASN A 1 261 ? -10.588 15.496 52.323 1.00 40.38 261 ASN A CA 1
ATOM 2038 C C . ASN A 1 261 ? -11.776 15.330 51.358 1.00 40.38 261 ASN A C 1
ATOM 2040 O O . ASN A 1 261 ? -11.628 15.518 50.149 1.00 40.38 261 ASN A O 1
ATOM 2044 N N . PRO A 1 262 ? -12.973 14.963 51.847 1.00 46.78 262 PRO A N 1
ATOM 2045 C CA . PRO A 1 262 ? -14.156 14.860 51.016 1.00 46.78 262 PRO A CA 1
ATOM 2046 C C . PRO A 1 262 ? -14.844 16.224 50.989 1.00 46.78 262 PRO A C 1
ATOM 2048 O O . PRO A 1 262 ? -15.684 16.474 51.839 1.00 46.78 262 PRO A O 1
ATOM 2051 N N . CYS A 1 263 ? -14.467 17.114 50.069 1.00 40.41 263 CYS A N 1
ATOM 2052 C CA . CYS A 1 263 ? -15.310 18.216 49.571 1.00 40.41 263 CYS A CA 1
ATOM 2053 C C . CYS A 1 263 ? -14.510 19.112 48.616 1.00 40.41 263 CYS A C 1
ATOM 2055 O O . CYS A 1 263 ? -13.836 20.030 49.065 1.00 40.41 263 CYS A O 1
ATOM 2057 N N . SER A 1 264 ? -14.622 18.886 47.304 1.00 35.50 264 SER A N 1
ATOM 2058 C CA . SER A 1 264 ? -14.902 19.974 46.355 1.00 35.50 264 SER A CA 1
ATOM 2059 C C . SER A 1 264 ? -15.111 19.434 44.940 1.00 35.50 264 SER A C 1
ATOM 2061 O O . SER A 1 264 ? -14.200 18.924 44.301 1.00 35.50 264 SER A O 1
ATOM 2063 N N . TYR A 1 265 ? -16.370 19.507 44.519 1.00 37.75 265 TYR A N 1
ATOM 2064 C CA . TYR A 1 265 ? -16.854 19.960 43.218 1.00 37.75 265 TYR A CA 1
ATOM 2065 C C . TYR A 1 265 ? -16.039 19.707 41.934 1.00 37.75 265 TYR A C 1
ATOM 2067 O O . TYR A 1 265 ? -14.964 20.247 41.704 1.00 37.75 265 TYR A O 1
ATOM 2075 N N . TYR A 1 266 ? -16.709 18.959 41.050 1.00 48.22 266 TYR A N 1
ATOM 2076 C CA . TYR A 1 266 ? -16.739 19.045 39.587 1.00 48.22 266 TYR A CA 1
ATOM 2077 C C . TYR A 1 266 ? -16.136 20.299 38.937 1.00 48.22 266 TYR A C 1
ATOM 2079 O O . TYR A 1 266 ? -16.514 21.404 39.302 1.00 48.22 266 TYR A O 1
ATOM 2087 N N . HIS A 1 267 ? -15.343 20.076 37.882 1.00 39.16 267 HIS A N 1
ATOM 2088 C CA . HIS A 1 267 ? -15.155 20.864 36.642 1.00 39.16 267 HIS A CA 1
ATOM 2089 C C . HIS A 1 267 ? -13.849 20.306 36.033 1.00 39.16 267 HIS A C 1
ATOM 2091 O O . HIS A 1 267 ? -12.824 20.345 36.699 1.00 39.16 267 HIS A O 1
ATOM 2097 N N . TYR A 1 268 ? -13.764 19.590 34.908 1.00 33.69 268 TYR A N 1
ATOM 2098 C CA . TYR A 1 268 ? -14.159 19.797 33.503 1.00 33.69 268 TYR A CA 1
ATOM 2099 C C . TYR A 1 268 ? -14.072 18.385 32.843 1.00 33.69 268 TYR A C 1
ATOM 2101 O O . TYR A 1 268 ? -13.157 17.641 33.188 1.00 33.69 268 TYR A O 1
ATOM 2109 N N . LEU A 1 269 ? -15.014 17.807 32.080 1.00 36.91 269 LEU A N 1
ATOM 2110 C CA . LEU A 1 269 ? -15.553 18.139 30.746 1.00 36.91 269 LEU A CA 1
ATOM 2111 C C . LEU A 1 269 ? -14.503 18.591 29.718 1.00 36.91 269 LEU A C 1
ATOM 2113 O O . LEU A 1 269 ? -14.089 19.743 29.768 1.00 36.91 269 LEU A O 1
ATOM 2117 N N . CYS A 1 270 ? -14.142 17.694 28.792 1.00 37.12 270 CYS A N 1
ATOM 2118 C CA . CYS A 1 270 ? -13.993 17.898 27.339 1.00 37.12 270 CYS A CA 1
ATOM 2119 C C . CYS A 1 270 ? -13.429 16.622 26.704 1.00 37.12 270 CYS A C 1
ATOM 2121 O O . CYS A 1 270 ? -12.355 16.171 27.156 1.00 37.12 270 CYS A O 1
#

Organism: Hyaloscypha variabilis (strain UAMH 11265 / GT02V1 / F) (NCBI:txid1149755)

Foldseek 3Di:
DDDDDPVVVVLVVLVVLVVVLPVQADPAPCSLPVLLPPQDQDADPDQAVAPFDQLSVLSVLVRQQWDRDPSDIAGPDCQQWDPPDDPVQQSVCVSVVQDCRDPDHGDIHGDDDPVRCCGRGHHHHDDDPVDPCSVVVCCVVQVVVLVCVVVVDPDPDDLDLPVVLVPDPVPDPVNVVCNVVSVVVVVVSNVVRSVVSSVVSVVVVVVVVVVVVVQVVVLVVLVVVCVVCVVVDPDPVVSVVSVVCNVVDPDPPPPPPDDPDPDDDDDDDD

Sequence (270 aa):
MRMKYPFALLLLLSRDAVALLHNGNFTTPSDAIPQLAGVSLAPPRHPGLGTMNITNCCLRALTDAFAVQNGYLVISDPSFLSPGTTPESFLSQMSQGEFPCGSDFKGTEVKASYTWCSIYCAGYQKSQVNDAQEWVSPLVSFILPCLVFSTAIPRRRRLQVSDVLFKRALHNIYRFLLTPIRFVVAVFIVTLDYLIWLALCFAFAGPMILSGIYEAFLDSRILDFVMREGNAGLSKVMSTRLLYIILVGNLDFKWKSGESNPCSYYHYLC